Protein AF-A0A2Z2NJI2-F1 (afdb_monomer_lite)

Organism: NCBI:txid1192854

Sequence (295 aa):
MPPDYYQLLHVMPDAPAPVIKASYRAMMQKLRHHPDLGGDPAQAQLLNEAVDVLCNPAKRARYDSDLKAFSLRAEQSAKQAAARERDENAARQAQKAPPRTSDSSASAGGRPNTHKPHKAPPPEPDKQDPEPEQESAPDPVVAQTNLPTRPHCLFCKATFSTNPRALQRYSSDDQCAQCTAPTALIEQLGSSTTEELRRIYRHEHDAALRLWTQWPMESHSEARLQDLSLAGCAIECGNALSPNTMVLIDTDALKAICEVRYCKPATGSTTFSIGLAFKTLKIKARPGSMFSAVA

InterPro domains:
  IPR001623 DnaJ domain [PF00226] (4-64)
  IPR001623 DnaJ domain [PS50076] (4-67)
  IPR001623 DnaJ domain [SM00271] (3-59)
  IPR001623 DnaJ domain [cd06257] (4-56)
  IPR036869 Chaperone J-domain superfamily [G3DSA:1.10.287.110] (2-84)
  IPR036869 Chaperone J-domain superfamily [SSF46565] (4-67)

Foldseek 3Di:
DPDDLCVLLVHDLLDALVSLVFSLCCCVPVVVLPVVSVRDVVSNVSSVVSSVQSNDPVSSVVVVVVVVVVVVVVVVVVVVVVVVVVVVVVVVVVVPDDPDDDDDDDDDDDDDDDDDDDDDDDDDDDDDDDDDDDDDDDDDDDDPDPPPDADADPAQRHGDDCPVVPVPVDDPQQADPQARAGNDFCPVVDPDPVVVQVVPFWDQDWDWKWKDQHPPPPDTFIWTWGIDGSFWTKIKGLDWDDFQRWMWMDGQFKTFTWGWHDWADDVPDSIIITTTTGGGMDTNDDPCPPGPPDD

Structure (mmCIF, N/CA/C/O backbone):
data_AF-A0A2Z2NJI2-F1
#
_entry.id   AF-A0A2Z2NJI2-F1
#
loop_
_atom_site.group_PDB
_atom_site.id
_atom_site.type_symbol
_atom_site.label_atom_id
_atom_site.label_alt_id
_atom_site.label_comp_id
_atom_site.label_asym_id
_atom_site.label_entity_id
_atom_site.label_seq_id
_atom_site.pdbx_PDB_ins_code
_atom_site.Cartn_x
_atom_site.Cartn_y
_atom_site.Cartn_z
_atom_site.occupancy
_atom_site.B_iso_or_equiv
_atom_site.auth_seq_id
_atom_site.auth_comp_id
_atom_site.auth_asym_id
_atom_site.auth_atom_id
_atom_site.pdbx_PDB_model_num
ATOM 1 N N . MET A 1 1 ? 22.295 5.640 -23.046 1.00 60.28 1 MET A N 1
ATOM 2 C CA . MET A 1 1 ? 20.969 5.273 -22.505 1.00 60.28 1 MET A CA 1
ATOM 3 C C . MET A 1 1 ? 20.433 6.508 -21.796 1.00 60.28 1 MET A C 1
ATOM 5 O O . MET A 1 1 ? 21.255 7.163 -21.160 1.00 60.28 1 MET A O 1
ATOM 9 N N . PRO A 1 2 ? 19.156 6.896 -21.957 1.00 69.19 2 PRO A N 1
ATOM 10 C CA . PRO A 1 2 ? 18.576 7.967 -21.141 1.00 69.19 2 PRO A CA 1
ATOM 11 C C . PRO A 1 2 ? 18.628 7.585 -19.649 1.00 69.19 2 PRO A C 1
ATOM 13 O O . PRO A 1 2 ? 18.656 6.386 -19.354 1.00 69.19 2 PRO A O 1
ATOM 16 N N . PRO A 1 3 ? 18.644 8.549 -18.710 1.00 82.56 3 PRO A N 1
ATOM 17 C CA . PRO A 1 3 ? 18.524 8.236 -17.291 1.00 82.56 3 PRO A CA 1
ATOM 18 C C . PRO A 1 3 ? 17.200 7.516 -17.021 1.00 82.56 3 PRO A C 1
ATOM 20 O O . PRO A 1 3 ? 16.175 7.863 -17.611 1.00 82.56 3 PRO A O 1
ATOM 23 N N . ASP A 1 4 ? 17.212 6.525 -16.131 1.00 89.81 4 ASP A N 1
ATOM 24 C CA . ASP A 1 4 ? 15.987 5.879 -15.666 1.00 89.81 4 ASP A CA 1
ATOM 25 C C . ASP A 1 4 ? 15.361 6.732 -14.551 1.00 89.81 4 ASP A C 1
ATOM 27 O O . ASP A 1 4 ? 15.787 6.694 -13.397 1.00 89.81 4 ASP A O 1
ATOM 31 N N . TYR A 1 5 ? 14.367 7.542 -14.918 1.00 93.38 5 TYR A N 1
ATOM 32 C CA . TYR A 1 5 ? 13.652 8.442 -14.017 1.00 93.38 5 TYR A CA 1
ATOM 33 C C . TYR A 1 5 ? 12.739 7.693 -13.038 1.00 93.38 5 TYR A C 1
ATOM 35 O O . TYR A 1 5 ? 12.447 8.221 -11.966 1.00 93.38 5 TYR A O 1
ATOM 43 N N . TYR A 1 6 ? 12.322 6.464 -13.364 1.00 91.12 6 TYR A N 1
ATOM 44 C CA . TYR A 1 6 ? 11.545 5.613 -12.463 1.00 91.12 6 TYR A CA 1
ATOM 45 C C . TYR A 1 6 ? 12.449 5.053 -11.360 1.00 91.12 6 TYR A C 1
ATOM 47 O O . TYR A 1 6 ? 12.169 5.236 -10.172 1.00 91.12 6 TYR A O 1
ATOM 55 N N . GLN A 1 7 ? 13.597 4.487 -11.744 1.00 91.75 7 GLN A N 1
ATOM 56 C CA . GLN A 1 7 ? 14.614 3.999 -10.812 1.00 91.75 7 GLN A CA 1
ATOM 57 C C . GLN A 1 7 ? 15.217 5.132 -9.967 1.00 91.75 7 GLN A C 1
ATOM 59 O O . GLN A 1 7 ? 15.381 4.958 -8.760 1.00 91.75 7 GLN A O 1
ATOM 64 N N . LEU A 1 8 ? 15.507 6.295 -10.569 1.00 91.31 8 LEU A N 1
ATOM 65 C CA . LEU A 1 8 ? 16.029 7.475 -9.867 1.00 91.31 8 LEU A CA 1
ATOM 66 C C . LEU A 1 8 ? 15.048 8.011 -8.817 1.00 91.31 8 LEU A C 1
ATOM 68 O O . LEU A 1 8 ? 15.482 8.460 -7.761 1.00 91.31 8 LEU A O 1
ATOM 72 N N . LEU A 1 9 ? 13.739 7.961 -9.091 1.00 90.94 9 LEU A N 1
ATOM 73 C CA . LEU A 1 9 ? 12.716 8.366 -8.126 1.00 90.94 9 LEU A CA 1
ATOM 74 C C . LEU A 1 9 ? 12.235 7.225 -7.213 1.00 90.94 9 LEU A C 1
ATOM 76 O O . LEU A 1 9 ? 11.336 7.452 -6.402 1.00 90.94 9 LEU A O 1
ATOM 80 N N . HIS A 1 10 ? 12.810 6.023 -7.318 1.00 88.62 10 HIS A N 1
ATOM 81 C CA . HIS A 1 10 ? 12.393 4.820 -6.586 1.00 88.62 10 HIS A CA 1
ATOM 82 C C . HIS A 1 10 ? 10.883 4.517 -6.697 1.00 88.62 10 HIS A C 1
ATOM 84 O O . HIS A 1 10 ? 10.226 4.166 -5.716 1.00 88.62 10 HIS A O 1
ATOM 90 N N . VAL A 1 11 ? 10.321 4.666 -7.900 1.00 88.44 11 VAL A N 1
ATOM 91 C CA . VAL A 1 11 ? 8.902 4.414 -8.210 1.00 88.44 11 VAL A CA 1
ATOM 92 C C . VAL A 1 11 ? 8.762 3.479 -9.409 1.00 88.44 11 VAL A C 1
ATOM 94 O O . VAL A 1 11 ? 9.633 3.419 -10.269 1.00 88.44 11 VAL A O 1
ATOM 97 N N . MET A 1 12 ? 7.647 2.754 -9.483 1.00 87.56 12 MET A N 1
ATOM 98 C CA . MET A 1 12 ? 7.363 1.846 -10.598 1.00 87.56 12 MET A CA 1
ATOM 99 C C . MET A 1 12 ? 6.912 2.603 -11.870 1.00 87.56 12 MET A C 1
ATOM 101 O O . MET A 1 12 ? 6.368 3.706 -11.757 1.00 87.56 12 MET A O 1
ATOM 105 N N . PRO A 1 13 ? 7.071 2.025 -13.081 1.00 85.38 13 PRO A N 1
ATOM 106 C CA . PRO A 1 13 ? 6.654 2.654 -14.343 1.00 85.38 13 PRO A CA 1
ATOM 107 C C . PRO A 1 13 ? 5.154 2.960 -14.485 1.00 85.38 13 PRO A C 1
ATOM 109 O O . PRO A 1 13 ? 4.772 3.761 -15.335 1.00 85.38 13 PRO A O 1
ATOM 112 N N . ASP A 1 14 ? 4.299 2.371 -13.651 1.00 82.44 14 ASP A N 1
ATOM 113 C CA . ASP A 1 14 ? 2.856 2.629 -13.546 1.00 82.44 14 ASP A CA 1
ATOM 114 C C . ASP A 1 14 ? 2.497 3.692 -12.485 1.00 82.44 14 ASP A C 1
ATOM 116 O O . ASP A 1 14 ? 1.364 4.170 -12.443 1.00 82.44 14 ASP A O 1
ATOM 120 N N . ALA A 1 15 ? 3.454 4.123 -11.651 1.00 82.06 15 ALA A N 1
ATOM 121 C CA . ALA A 1 15 ? 3.179 4.953 -10.482 1.00 82.06 15 ALA A CA 1
ATOM 122 C C . ALA A 1 15 ? 2.484 6.283 -10.853 1.00 82.06 15 ALA A C 1
ATOM 124 O O . ALA A 1 15 ? 2.963 7.006 -11.739 1.00 82.06 15 ALA A O 1
ATOM 125 N N . PRO A 1 16 ? 1.382 6.663 -10.180 1.00 81.06 16 PRO A N 1
ATOM 126 C CA . PRO A 1 16 ? 0.644 7.876 -10.511 1.00 81.06 16 PRO A CA 1
ATOM 127 C C . PRO A 1 16 ? 1.372 9.135 -10.013 1.00 81.06 16 PRO A C 1
ATOM 129 O O . PRO A 1 16 ? 2.144 9.102 -9.051 1.00 81.06 16 PRO A O 1
ATOM 132 N N . ALA A 1 17 ? 1.094 10.285 -10.636 1.00 85.44 17 ALA A N 1
ATOM 133 C CA . ALA A 1 17 ? 1.776 11.554 -10.349 1.00 85.44 17 ALA A CA 1
ATOM 134 C C . ALA A 1 17 ? 1.829 11.975 -8.854 1.00 85.44 17 ALA A C 1
ATOM 136 O O . ALA A 1 17 ? 2.836 12.565 -8.456 1.00 85.44 17 ALA A O 1
ATOM 137 N N . PRO A 1 18 ? 0.832 11.681 -7.988 1.00 80.06 18 PRO A N 1
ATOM 138 C CA . PRO A 1 18 ? 0.944 11.936 -6.548 1.00 80.06 18 PRO A CA 1
ATOM 139 C C . PRO A 1 18 ? 2.055 11.127 -5.860 1.00 80.06 18 PRO A C 1
ATOM 141 O O . PRO A 1 18 ? 2.751 11.672 -5.006 1.00 80.06 18 PRO A O 1
ATOM 144 N N . VAL A 1 19 ? 2.275 9.867 -6.259 1.00 78.31 19 VAL A N 1
ATOM 145 C CA . VAL A 1 19 ? 3.336 8.999 -5.710 1.00 78.31 19 VAL A CA 1
ATOM 146 C C . VAL A 1 19 ? 4.714 9.492 -6.155 1.00 78.31 19 VAL A C 1
ATOM 148 O O . VAL A 1 19 ? 5.613 9.629 -5.329 1.00 78.31 19 VAL A O 1
ATOM 151 N N . ILE A 1 20 ? 4.849 9.872 -7.429 1.00 85.56 20 ILE A N 1
ATOM 152 C CA . ILE A 1 20 ? 6.063 10.491 -7.990 1.00 85.56 20 ILE A CA 1
ATOM 153 C C . ILE A 1 20 ? 6.439 11.760 -7.200 1.00 85.56 20 ILE A C 1
ATOM 155 O O . ILE A 1 20 ? 7.573 11.903 -6.739 1.00 85.56 20 ILE A O 1
ATOM 159 N N . LYS A 1 21 ? 5.467 12.650 -6.953 1.00 86.00 21 LYS A N 1
ATOM 160 C CA . LYS A 1 21 ? 5.658 13.874 -6.150 1.00 86.00 21 LYS A CA 1
ATOM 161 C C . LYS A 1 21 ? 5.969 13.586 -4.678 1.00 86.00 21 LYS A C 1
ATOM 163 O O . LYS A 1 21 ? 6.759 14.316 -4.079 1.00 86.00 21 LYS A O 1
ATOM 168 N N . ALA A 1 22 ? 5.365 12.555 -4.087 1.00 81.75 22 ALA A N 1
ATOM 169 C CA . ALA A 1 22 ? 5.636 12.152 -2.708 1.00 81.75 22 ALA A CA 1
ATOM 170 C C . ALA A 1 22 ? 7.066 11.610 -2.544 1.00 81.75 22 ALA A C 1
ATOM 172 O O . ALA A 1 22 ? 7.759 12.012 -1.606 1.00 81.75 22 ALA A O 1
ATOM 173 N N . SER A 1 23 ? 7.530 10.777 -3.483 1.00 87.31 23 SER A N 1
ATOM 174 C CA . SER A 1 23 ? 8.898 10.247 -3.480 1.00 87.31 23 SER A CA 1
ATOM 175 C C . SER A 1 23 ? 9.929 11.370 -3.634 1.00 87.31 23 SER A C 1
ATOM 177 O O . SER A 1 23 ? 10.816 11.518 -2.794 1.00 87.31 23 SER A O 1
ATOM 179 N N . TYR A 1 24 ? 9.750 12.257 -4.622 1.00 91.12 24 TYR A N 1
ATOM 180 C CA . TYR A 1 24 ? 10.594 13.445 -4.814 1.00 91.12 24 TYR A CA 1
ATOM 181 C C . TYR A 1 24 ? 10.735 14.301 -3.545 1.00 91.12 24 TYR A C 1
ATOM 183 O O . TYR A 1 24 ? 11.850 14.626 -3.131 1.00 91.12 24 TYR A O 1
ATOM 191 N N . ARG A 1 25 ? 9.616 14.612 -2.871 1.00 87.88 25 ARG A N 1
ATOM 192 C CA . ARG A 1 25 ? 9.631 15.343 -1.591 1.00 87.88 25 ARG A CA 1
ATOM 193 C C . ARG A 1 25 ? 10.442 14.598 -0.528 1.00 87.88 25 ARG A C 1
ATOM 195 O O . ARG A 1 25 ? 11.215 15.226 0.192 1.00 87.88 25 ARG A O 1
ATOM 202 N N . ALA A 1 26 ? 10.310 13.273 -0.442 1.00 81.69 26 ALA A N 1
ATOM 203 C CA . ALA A 1 26 ? 11.077 12.459 0.496 1.00 81.69 26 ALA A CA 1
ATOM 204 C C . ALA A 1 26 ? 12.591 12.487 0.203 1.00 81.69 26 ALA A C 1
ATOM 206 O O . ALA A 1 26 ? 13.368 12.690 1.135 1.00 81.69 26 ALA A O 1
ATOM 207 N N . MET A 1 27 ? 13.019 12.364 -1.057 1.00 82.12 27 MET A N 1
ATOM 208 C CA . MET A 1 27 ? 14.441 12.461 -1.424 1.00 82.12 27 MET A CA 1
ATOM 209 C C . MET A 1 27 ? 15.025 13.845 -1.120 1.00 82.12 27 MET A C 1
ATOM 211 O O . MET A 1 27 ? 16.027 13.947 -0.412 1.00 82.12 27 MET A O 1
ATOM 215 N N . MET A 1 28 ? 14.378 14.916 -1.583 1.00 83.19 28 MET A N 1
ATOM 216 C CA . MET A 1 28 ? 14.891 16.276 -1.393 1.00 83.19 28 MET A CA 1
ATOM 217 C C . MET A 1 28 ? 14.946 16.673 0.089 1.00 83.19 28 MET A C 1
ATOM 219 O O . MET A 1 28 ? 15.961 17.194 0.545 1.00 83.19 28 MET A O 1
ATOM 223 N N . GLN A 1 29 ? 13.881 16.400 0.854 1.00 78.62 29 GLN A N 1
ATOM 224 C CA . GLN A 1 29 ? 13.729 16.908 2.225 1.00 78.62 29 GLN A CA 1
ATOM 225 C C . GLN A 1 29 ? 14.213 15.929 3.305 1.00 78.62 29 GLN A C 1
ATOM 227 O O . GLN A 1 29 ? 14.889 16.343 4.244 1.00 78.62 29 GLN A O 1
ATOM 232 N N . LYS A 1 30 ? 13.870 14.634 3.208 1.00 70.69 30 LYS A N 1
ATOM 233 C CA . LYS A 1 30 ? 14.179 13.642 4.259 1.00 70.69 30 LYS A CA 1
ATOM 234 C C . LYS A 1 30 ? 15.546 12.993 4.067 1.00 70.69 30 LYS A C 1
ATOM 236 O O . LYS A 1 30 ? 16.254 12.789 5.047 1.00 70.69 30 LYS A O 1
ATOM 241 N N . LEU A 1 31 ? 15.910 12.680 2.821 1.00 74.12 31 LEU A N 1
ATOM 242 C CA . LEU A 1 31 ? 17.224 12.123 2.469 1.00 74.12 31 LEU A CA 1
ATOM 243 C C . LEU A 1 31 ? 18.273 13.211 2.169 1.00 74.12 31 LEU A C 1
ATOM 245 O O . LEU A 1 31 ? 19.424 12.889 1.906 1.00 74.12 31 LEU A O 1
ATOM 249 N N . ARG A 1 32 ? 17.888 14.493 2.282 1.00 81.56 32 ARG A N 1
ATOM 250 C CA . ARG A 1 32 ? 18.754 15.678 2.142 1.00 81.56 32 ARG A CA 1
ATOM 251 C C . ARG A 1 32 ? 19.445 15.814 0.780 1.00 81.56 32 ARG A C 1
ATOM 253 O O . ARG A 1 32 ? 20.505 16.420 0.699 1.00 81.56 32 ARG A O 1
ATOM 260 N N . HIS A 1 33 ? 18.826 15.338 -0.303 1.00 77.94 33 HIS A N 1
ATOM 261 C CA . HIS A 1 33 ? 19.344 15.585 -1.658 1.00 77.94 33 HIS A CA 1
ATOM 262 C C . HIS A 1 33 ? 19.192 17.049 -2.122 1.00 77.94 33 HIS A C 1
ATOM 264 O O . HIS A 1 33 ? 19.721 17.407 -3.167 1.00 77.94 33 HIS A O 1
ATOM 270 N N . HIS A 1 34 ? 18.517 17.918 -1.358 1.00 78.62 34 HIS A N 1
ATOM 271 C CA . HIS A 1 34 ? 18.513 19.361 -1.615 1.00 78.62 34 HIS A CA 1
ATOM 272 C C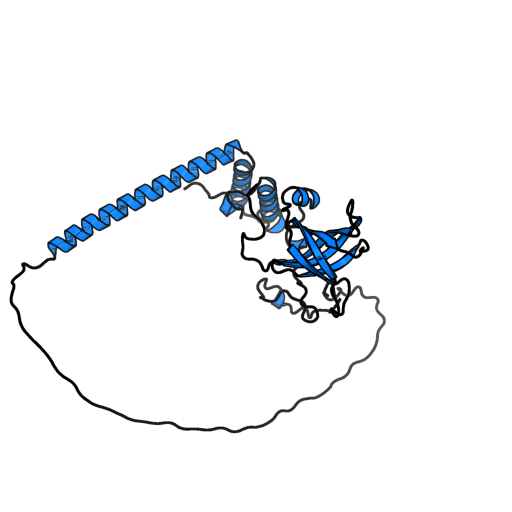 . HIS A 1 34 ? 19.903 19.982 -1.343 1.00 78.62 34 HIS A C 1
ATOM 274 O O . HIS A 1 34 ? 20.466 19.708 -0.278 1.00 78.62 34 HIS A O 1
ATOM 280 N N . PRO A 1 35 ? 20.443 20.860 -2.215 1.00 79.81 35 PRO A N 1
ATOM 281 C CA . PRO A 1 35 ? 21.774 21.454 -2.029 1.00 79.81 35 PRO A CA 1
ATOM 282 C C . PRO A 1 35 ? 21.923 22.190 -0.688 1.00 79.81 35 PRO A C 1
ATOM 284 O O . PRO A 1 35 ? 22.865 21.930 0.055 1.00 79.81 35 PRO A O 1
ATOM 287 N N . ASP A 1 36 ? 20.935 23.002 -0.304 1.00 79.88 36 ASP A N 1
ATOM 288 C CA . ASP A 1 36 ? 20.878 23.728 0.980 1.00 79.88 36 ASP A CA 1
ATOM 289 C C . ASP A 1 36 ? 20.919 22.815 2.228 1.00 79.88 36 ASP A C 1
ATOM 291 O O . ASP A 1 36 ? 21.142 23.292 3.339 1.00 79.88 36 ASP A O 1
ATOM 295 N N . LEU A 1 37 ? 20.688 21.504 2.068 1.00 75.62 37 LEU A N 1
ATOM 296 C CA . LEU A 1 37 ? 20.742 20.495 3.136 1.00 75.62 37 LEU A CA 1
ATOM 297 C C . LEU A 1 37 ? 22.009 19.617 3.076 1.00 75.62 37 LEU A C 1
ATOM 299 O O . LEU A 1 37 ? 22.123 18.664 3.852 1.00 75.62 37 LEU A O 1
ATOM 303 N N . GLY A 1 38 ? 22.953 19.943 2.185 1.00 75.88 38 GLY A N 1
ATOM 304 C CA . GLY A 1 38 ? 24.194 19.199 1.946 1.00 75.88 38 GLY A CA 1
ATOM 305 C C . GLY A 1 38 ? 24.121 18.165 0.815 1.00 75.88 38 GLY A C 1
ATOM 306 O O . GLY A 1 38 ? 25.006 17.316 0.728 1.00 75.88 38 GLY A O 1
ATOM 307 N N . GLY A 1 39 ? 23.079 18.202 -0.021 1.00 81.62 39 GLY A N 1
ATOM 308 C CA . GLY A 1 39 ? 22.924 17.319 -1.179 1.00 81.62 39 GLY A CA 1
ATOM 309 C C . GLY A 1 39 ? 23.739 17.746 -2.405 1.00 81.62 39 GLY A C 1
ATOM 310 O O . GLY A 1 39 ? 24.133 18.903 -2.540 1.00 81.62 39 GLY A O 1
ATOM 311 N N . ASP A 1 40 ? 23.961 16.812 -3.331 1.00 85.19 40 ASP A N 1
ATOM 312 C CA . ASP A 1 40 ? 24.583 17.109 -4.626 1.00 85.19 40 ASP A CA 1
ATOM 313 C C . ASP A 1 40 ? 23.612 17.893 -5.540 1.00 85.19 40 ASP A C 1
ATOM 315 O O . ASP A 1 40 ? 22.527 17.384 -5.850 1.00 85.19 40 ASP A O 1
ATOM 319 N N . PRO A 1 41 ? 23.975 19.100 -6.023 1.00 86.56 41 PRO A N 1
ATOM 320 C CA . PRO A 1 41 ? 23.136 19.862 -6.945 1.00 86.56 41 PRO A CA 1
ATOM 321 C C . PRO A 1 41 ? 22.897 19.154 -8.289 1.00 86.56 41 PRO A C 1
ATOM 323 O O . PRO A 1 41 ? 21.842 19.368 -8.886 1.00 86.56 41 PRO A O 1
ATOM 326 N N . ALA A 1 42 ? 23.809 18.296 -8.767 1.00 86.50 42 ALA A N 1
ATOM 327 C CA . ALA A 1 42 ? 23.599 17.553 -10.012 1.00 86.50 42 ALA A CA 1
ATOM 328 C C . ALA A 1 42 ? 22.528 16.460 -9.836 1.00 86.50 42 ALA A C 1
ATOM 330 O O . ALA A 1 42 ? 21.589 16.376 -10.632 1.00 86.50 42 ALA A O 1
ATOM 331 N N . GLN A 1 43 ? 22.591 15.686 -8.747 1.00 86.44 43 GLN A N 1
ATOM 332 C CA . GLN A 1 43 ? 21.525 14.762 -8.360 1.00 86.44 43 GLN A CA 1
ATOM 333 C C . GLN A 1 43 ? 20.189 15.491 -8.136 1.00 86.44 43 GLN A C 1
ATOM 335 O O . GLN A 1 43 ? 19.156 15.024 -8.618 1.00 86.44 43 GLN A O 1
ATOM 340 N N . ALA A 1 44 ? 20.190 16.652 -7.472 1.00 87.75 44 ALA A N 1
ATOM 341 C CA . ALA A 1 44 ? 18.990 17.472 -7.290 1.00 87.75 44 ALA A CA 1
ATOM 342 C C . ALA A 1 44 ? 18.368 17.912 -8.630 1.00 87.75 44 ALA A C 1
ATOM 344 O O . ALA A 1 44 ? 17.149 17.855 -8.801 1.00 87.75 44 ALA A O 1
ATOM 345 N N . GLN A 1 45 ? 19.191 18.304 -9.608 1.00 90.75 45 GLN A N 1
ATOM 346 C CA . GLN A 1 45 ? 18.730 18.672 -10.947 1.00 90.75 45 GLN A CA 1
ATOM 347 C C . GLN A 1 45 ? 18.106 17.482 -11.694 1.00 90.75 45 GLN A C 1
ATOM 349 O O . GLN A 1 45 ? 17.035 17.636 -12.282 1.00 90.75 45 GLN A O 1
ATOM 354 N N . LEU A 1 46 ? 18.711 16.292 -11.616 1.00 91.50 46 LEU A N 1
ATOM 355 C CA . LEU A 1 46 ? 18.151 15.069 -12.206 1.00 91.50 46 LEU A CA 1
ATOM 356 C C . LEU A 1 46 ? 16.821 14.659 -11.544 1.00 91.50 46 LEU A C 1
ATOM 358 O O . LEU A 1 46 ? 15.898 14.226 -12.233 1.00 91.50 46 LEU A O 1
ATOM 362 N N . LEU A 1 47 ? 16.686 14.839 -10.224 1.00 90.88 47 LEU A N 1
ATOM 363 C CA . LEU A 1 47 ? 15.427 14.618 -9.500 1.00 90.88 47 LEU A CA 1
ATOM 364 C C . LEU A 1 47 ? 14.323 15.592 -9.953 1.00 90.88 47 LEU A C 1
ATOM 366 O O . LEU A 1 47 ? 13.168 15.185 -10.090 1.00 90.88 47 LEU A O 1
ATOM 370 N N . ASN A 1 48 ? 14.667 16.855 -10.229 1.00 93.62 48 ASN A N 1
ATOM 371 C CA . ASN A 1 48 ? 13.732 17.846 -10.774 1.00 93.62 48 ASN A CA 1
ATOM 372 C C . ASN A 1 48 ? 13.263 17.472 -12.191 1.00 93.62 48 ASN A C 1
ATOM 374 O O . ASN A 1 48 ? 12.062 17.506 -12.472 1.00 93.62 48 ASN A O 1
ATOM 378 N N . GLU A 1 49 ? 14.193 17.087 -13.071 1.00 95.25 49 GLU A N 1
ATOM 379 C CA . GLU A 1 49 ? 13.896 16.673 -14.448 1.00 95.25 49 GLU A CA 1
ATOM 380 C C . GLU A 1 49 ? 13.001 15.424 -14.483 1.00 95.25 49 GLU A C 1
ATOM 382 O O . GLU A 1 49 ? 11.978 15.407 -15.171 1.00 95.25 49 GLU A O 1
ATOM 387 N N . ALA A 1 50 ? 13.320 14.415 -13.666 1.00 94.62 50 ALA A N 1
ATOM 388 C CA . ALA A 1 50 ? 12.522 13.200 -13.530 1.00 94.62 50 ALA A CA 1
ATOM 389 C C . ALA A 1 50 ? 11.062 13.496 -13.141 1.00 94.62 50 ALA A C 1
ATOM 391 O O . ALA A 1 50 ? 10.134 12.893 -13.683 1.00 94.62 50 ALA A O 1
ATOM 392 N N . VAL A 1 51 ? 10.830 14.451 -12.234 1.00 95.25 51 VAL A N 1
ATOM 393 C CA . VAL A 1 51 ? 9.476 14.850 -11.819 1.00 95.25 51 VAL A CA 1
ATOM 394 C C . VAL A 1 51 ? 8.739 15.610 -12.915 1.00 95.25 51 VAL A C 1
ATOM 396 O O . VAL A 1 51 ? 7.563 15.326 -13.142 1.00 95.25 51 VAL A O 1
ATOM 399 N N . ASP A 1 52 ? 9.394 16.550 -13.597 1.00 96.06 52 ASP A N 1
ATOM 400 C CA . ASP A 1 52 ? 8.794 17.303 -14.705 1.00 96.06 52 ASP A CA 1
ATOM 401 C C . ASP A 1 52 ? 8.381 16.380 -15.867 1.00 96.06 52 ASP A C 1
ATOM 403 O O . ASP A 1 52 ? 7.271 16.499 -16.395 1.00 96.06 52 ASP A O 1
ATOM 407 N N . VAL A 1 53 ? 9.222 15.399 -16.211 1.00 96.06 53 VAL A N 1
ATOM 408 C CA . VAL A 1 53 ? 8.908 14.394 -17.234 1.00 96.06 53 VAL A CA 1
ATOM 409 C C . VAL A 1 53 ? 7.791 13.455 -16.769 1.00 96.06 53 VAL A C 1
ATOM 411 O O . VAL A 1 53 ? 6.789 13.317 -17.469 1.00 96.06 53 VAL A O 1
ATOM 414 N N . LEU A 1 54 ? 7.909 12.830 -15.591 1.00 94.12 54 LEU A N 1
ATOM 415 C CA . LEU A 1 54 ? 6.990 11.761 -15.170 1.00 94.12 54 LEU A CA 1
ATOM 416 C C . LEU A 1 54 ? 5.652 12.249 -14.583 1.00 94.12 54 LEU A C 1
ATOM 418 O O . LEU A 1 54 ? 4.687 11.479 -14.537 1.00 94.12 54 LEU A O 1
ATOM 422 N N . CYS A 1 55 ? 5.542 13.515 -14.162 1.00 92.12 55 CYS A N 1
ATOM 423 C CA . CYS A 1 55 ? 4.261 14.106 -13.746 1.00 92.12 55 CYS A CA 1
ATOM 424 C C . CYS A 1 55 ? 3.441 14.695 -14.900 1.00 92.12 55 CYS A C 1
ATOM 426 O O . CYS A 1 55 ? 2.260 14.983 -14.700 1.00 92.12 55 CYS A O 1
ATOM 428 N N . ASN A 1 56 ? 4.035 14.902 -16.078 1.00 94.81 56 ASN A N 1
ATOM 429 C CA . ASN A 1 56 ? 3.345 15.417 -17.257 1.00 94.81 56 ASN A CA 1
ATOM 430 C C . ASN A 1 56 ? 2.998 14.247 -18.201 1.00 94.81 56 ASN A C 1
ATOM 432 O O . ASN A 1 56 ? 3.916 13.652 -18.767 1.00 94.81 56 ASN A O 1
ATOM 436 N N . PRO A 1 57 ? 1.709 13.917 -18.426 1.00 91.06 57 PRO A N 1
ATOM 437 C CA . PRO A 1 57 ? 1.327 12.744 -19.219 1.00 91.06 57 PRO A CA 1
ATOM 438 C C . PRO A 1 57 ? 1.915 12.711 -20.636 1.00 91.06 57 PRO A C 1
ATOM 440 O O . PRO A 1 57 ? 2.284 11.643 -21.114 1.00 91.06 57 PRO A O 1
ATOM 443 N N . ALA A 1 58 ? 2.059 13.866 -21.295 1.00 93.94 58 ALA A N 1
ATOM 444 C CA . ALA A 1 58 ? 2.612 13.943 -22.646 1.00 93.94 58 ALA A CA 1
ATOM 445 C C . ALA A 1 58 ? 4.141 13.760 -22.668 1.00 93.94 58 ALA A C 1
ATOM 447 O O . ALA A 1 58 ? 4.664 13.075 -23.549 1.00 93.94 58 ALA A O 1
ATOM 448 N N . LYS A 1 59 ? 4.864 14.322 -21.684 1.00 95.06 59 LYS A N 1
ATOM 449 C CA . LYS A 1 59 ? 6.315 14.094 -21.536 1.00 95.06 59 LYS A CA 1
ATOM 450 C C . LYS A 1 59 ? 6.601 12.635 -21.175 1.00 95.06 59 LYS A C 1
ATOM 452 O O . LYS A 1 59 ? 7.452 12.018 -21.811 1.00 95.06 59 LYS A O 1
ATOM 457 N N . ARG A 1 60 ? 5.842 12.067 -20.232 1.00 95.12 60 ARG A N 1
ATOM 458 C CA . ARG A 1 60 ? 5.934 10.661 -19.817 1.00 95.12 60 ARG A CA 1
ATOM 459 C C . ARG A 1 60 ? 5.662 9.694 -20.966 1.00 95.12 60 ARG A C 1
ATOM 461 O O . ARG A 1 60 ? 6.504 8.854 -21.240 1.00 95.12 60 ARG A O 1
ATOM 468 N N . ALA A 1 61 ? 4.560 9.860 -21.701 1.00 92.75 61 ALA A N 1
ATOM 469 C CA . ALA A 1 61 ? 4.234 8.982 -22.829 1.00 92.75 61 ALA A CA 1
ATOM 470 C C . ALA A 1 61 ? 5.322 8.989 -23.922 1.00 92.75 61 ALA A C 1
ATOM 472 O O . ALA A 1 61 ? 5.622 7.946 -24.506 1.00 92.75 61 ALA A O 1
ATOM 473 N N . ARG A 1 62 ? 5.956 10.146 -24.170 1.00 93.94 62 ARG A N 1
ATOM 474 C CA . ARG A 1 62 ? 7.123 10.243 -25.056 1.00 93.94 62 ARG A CA 1
ATOM 475 C C . ARG A 1 62 ? 8.335 9.506 -24.480 1.00 93.94 62 ARG A C 1
ATOM 477 O O . ARG A 1 62 ? 8.920 8.687 -25.179 1.00 93.94 62 ARG A O 1
ATOM 484 N N . TYR A 1 63 ? 8.676 9.758 -23.220 1.00 94.12 63 TYR A N 1
ATOM 485 C CA . TYR A 1 63 ? 9.785 9.108 -22.519 1.00 94.12 63 TYR A CA 1
ATOM 486 C C . TYR A 1 63 ? 9.643 7.573 -22.487 1.00 94.12 63 TYR A C 1
ATOM 488 O O . TYR A 1 63 ? 10.587 6.859 -22.819 1.00 94.12 63 TYR A O 1
ATOM 496 N N . ASP A 1 64 ? 8.444 7.058 -22.206 1.00 92.69 64 ASP A N 1
ATOM 497 C CA . ASP A 1 64 ? 8.134 5.623 -22.223 1.00 92.69 64 ASP A CA 1
ATOM 498 C C . ASP A 1 64 ? 8.245 5.018 -23.634 1.00 92.69 64 ASP A C 1
ATOM 500 O O . ASP A 1 64 ? 8.642 3.861 -23.792 1.00 92.69 64 ASP A O 1
ATOM 504 N N . SER A 1 65 ? 7.900 5.788 -24.673 1.00 91.44 65 SER A N 1
ATOM 505 C CA . SER A 1 65 ? 8.085 5.401 -26.078 1.00 91.44 65 SER A CA 1
ATOM 506 C C . SER A 1 65 ? 9.570 5.346 -26.451 1.00 91.44 65 SER A C 1
ATOM 508 O O . SER A 1 65 ? 10.020 4.365 -27.045 1.00 91.44 65 SER A O 1
ATOM 510 N N . ASP A 1 66 ? 10.351 6.350 -26.047 1.00 90.81 66 ASP A N 1
ATOM 511 C CA . ASP A 1 66 ? 11.794 6.422 -26.296 1.00 90.81 66 ASP A CA 1
ATOM 512 C C . ASP A 1 66 ? 12.553 5.303 -25.544 1.00 90.81 66 ASP A C 1
ATOM 514 O O . ASP A 1 66 ? 13.445 4.670 -26.118 1.00 90.81 66 ASP A O 1
ATOM 518 N N . LEU A 1 67 ? 12.141 4.960 -24.312 1.00 89.44 67 LEU A N 1
ATOM 519 C CA . LEU A 1 67 ? 12.631 3.787 -23.570 1.00 89.44 67 LEU A CA 1
ATOM 520 C C . LEU A 1 67 ? 12.333 2.468 -24.300 1.00 89.44 67 LEU A C 1
ATOM 522 O O . LEU A 1 67 ? 13.244 1.659 -24.490 1.00 89.44 67 LEU A O 1
ATOM 526 N N . LYS A 1 68 ? 11.089 2.251 -24.750 1.00 88.69 68 LYS A N 1
ATOM 527 C CA . LYS A 1 68 ? 10.695 1.042 -25.503 1.00 88.69 68 LYS A CA 1
ATOM 528 C C . LYS A 1 68 ? 11.432 0.934 -26.840 1.00 88.69 68 LYS A C 1
ATOM 530 O O . LYS A 1 68 ? 11.868 -0.148 -27.225 1.00 88.69 68 LYS A O 1
ATOM 535 N N . ALA A 1 69 ? 11.628 2.050 -27.541 1.00 88.81 69 ALA A N 1
ATOM 536 C CA . ALA A 1 69 ? 12.414 2.085 -28.770 1.00 88.81 69 ALA A CA 1
ATOM 537 C C . ALA A 1 69 ? 13.898 1.754 -28.516 1.00 88.81 69 ALA A C 1
ATOM 539 O O . ALA A 1 69 ? 14.540 1.117 -29.355 1.00 88.81 69 ALA A O 1
ATOM 540 N N . PHE A 1 70 ? 14.447 2.151 -27.363 1.00 88.38 70 PHE A N 1
ATOM 541 C CA . PHE A 1 70 ? 15.810 1.808 -26.958 1.00 88.38 70 PHE A CA 1
ATOM 542 C C . PHE A 1 70 ? 15.951 0.324 -26.581 1.00 88.38 70 PHE A C 1
ATOM 544 O O . PHE A 1 70 ? 16.867 -0.332 -27.081 1.00 88.38 70 PHE A O 1
ATOM 551 N N . SER A 1 71 ? 15.039 -0.236 -25.774 1.00 86.88 71 SER A N 1
ATOM 552 C CA . SER A 1 71 ? 15.100 -1.650 -25.370 1.00 86.88 71 SER A CA 1
ATOM 553 C C . SER A 1 71 ? 14.943 -2.601 -26.560 1.00 86.88 71 SER A C 1
ATOM 555 O O . SER A 1 71 ? 15.759 -3.507 -26.720 1.00 86.88 71 SER A O 1
ATOM 557 N N . LEU A 1 72 ? 13.994 -2.341 -27.467 1.00 88.69 72 LEU A N 1
ATOM 558 C CA . LEU A 1 72 ? 13.806 -3.141 -28.684 1.00 88.69 72 LEU A CA 1
ATOM 559 C C . LEU A 1 72 ? 15.056 -3.141 -29.584 1.00 88.69 72 LEU A C 1
ATOM 561 O O . LEU A 1 72 ? 15.431 -4.186 -30.117 1.00 88.69 72 LEU A O 1
ATOM 565 N N . ARG A 1 73 ? 15.746 -1.999 -29.721 1.00 89.56 73 ARG A N 1
ATOM 566 C CA . ARG A 1 73 ? 17.016 -1.900 -30.471 1.00 89.56 73 ARG A CA 1
ATOM 567 C C . ARG A 1 73 ? 18.169 -2.629 -29.776 1.00 89.56 73 ARG A C 1
ATOM 569 O O . ARG A 1 73 ? 18.991 -3.246 -30.459 1.00 89.56 73 ARG A O 1
ATOM 576 N N . ALA A 1 74 ? 18.228 -2.590 -28.445 1.00 87.06 74 ALA A N 1
ATOM 577 C CA . ALA A 1 74 ? 19.213 -3.336 -27.663 1.00 87.06 74 ALA A CA 1
ATOM 578 C C . ALA A 1 74 ? 18.992 -4.854 -27.794 1.00 87.06 74 ALA A C 1
ATOM 580 O O . ALA A 1 74 ? 19.931 -5.587 -28.101 1.00 87.06 74 ALA A O 1
ATOM 581 N N . GLU A 1 75 ? 17.745 -5.321 -27.676 1.00 88.31 75 GLU A N 1
ATOM 582 C CA . GLU A 1 75 ? 17.370 -6.719 -27.909 1.00 88.31 75 GLU A CA 1
ATOM 583 C C . GLU A 1 75 ? 17.706 -7.193 -29.326 1.00 88.31 75 GLU A C 1
ATOM 585 O O . GLU A 1 75 ? 18.243 -8.286 -29.493 1.00 88.31 75 GLU A O 1
ATOM 590 N N . GLN A 1 76 ? 17.387 -6.400 -30.354 1.00 91.44 76 GLN A N 1
ATOM 591 C CA . GLN A 1 76 ? 17.707 -6.736 -31.745 1.00 91.44 76 GLN A CA 1
ATOM 592 C C . GLN A 1 76 ? 19.220 -6.856 -31.954 1.00 91.44 76 GLN A C 1
ATOM 594 O O . GLN A 1 76 ? 19.675 -7.835 -32.545 1.00 91.44 76 GLN A O 1
ATOM 599 N N . SER A 1 77 ? 20.000 -5.918 -31.409 1.00 90.94 77 SER A N 1
ATOM 600 C CA . SER A 1 77 ? 21.468 -5.958 -31.442 1.00 90.94 77 SER A CA 1
ATOM 601 C C . SER A 1 77 ? 22.023 -7.209 -30.748 1.00 90.94 77 SER A C 1
ATOM 603 O O . SER A 1 77 ? 22.857 -7.909 -31.319 1.00 90.94 77 SER A O 1
ATOM 605 N N . ALA A 1 78 ? 21.515 -7.547 -29.558 1.00 89.31 78 ALA A N 1
ATOM 606 C CA . ALA A 1 78 ? 21.928 -8.736 -28.812 1.00 89.31 78 ALA A CA 1
ATOM 607 C C . ALA A 1 78 ? 21.562 -10.045 -29.538 1.00 89.31 78 ALA A C 1
ATOM 609 O O . ALA A 1 78 ? 22.382 -10.959 -29.623 1.00 89.31 78 ALA A O 1
ATOM 610 N N . LYS A 1 79 ? 20.361 -10.125 -30.128 1.00 89.31 79 LYS A N 1
ATOM 611 C CA . LYS A 1 79 ? 19.914 -11.274 -30.936 1.00 89.31 79 LYS A CA 1
ATOM 612 C C . LYS A 1 79 ? 20.775 -11.449 -32.195 1.00 89.31 79 LYS A C 1
ATOM 614 O O . LYS A 1 79 ? 21.098 -12.580 -32.546 1.00 89.31 79 LYS A O 1
ATOM 619 N N . GLN A 1 80 ? 21.197 -10.357 -32.840 1.00 90.31 80 GLN A N 1
ATOM 620 C CA . GLN A 1 80 ? 22.119 -10.401 -33.983 1.00 90.31 80 GLN A CA 1
ATOM 621 C C . GLN A 1 80 ? 23.546 -10.804 -33.584 1.00 90.31 80 GLN A C 1
ATOM 623 O O . GLN A 1 80 ? 24.174 -11.571 -34.311 1.00 90.31 80 GLN A O 1
ATOM 628 N N . ALA A 1 81 ? 24.055 -10.336 -32.439 1.00 88.50 81 ALA A N 1
ATOM 629 C CA . ALA A 1 81 ? 25.359 -10.753 -31.920 1.00 88.50 81 ALA A CA 1
ATOM 630 C C . ALA A 1 81 ? 25.375 -12.260 -31.608 1.00 88.50 81 ALA A C 1
ATOM 632 O O . ALA A 1 81 ? 26.189 -12.993 -32.165 1.00 88.50 81 ALA A O 1
ATOM 633 N N . ALA A 1 82 ? 24.395 -12.742 -30.838 1.00 87.44 82 ALA A N 1
ATOM 634 C CA . ALA A 1 82 ? 24.270 -14.155 -30.480 1.00 87.44 82 ALA A CA 1
ATOM 635 C C . ALA A 1 82 ? 24.021 -15.084 -31.689 1.00 87.44 82 ALA A C 1
ATOM 637 O O . ALA A 1 82 ? 24.337 -16.270 -31.623 1.00 87.44 82 ALA A O 1
ATOM 638 N N . ALA A 1 83 ? 23.457 -14.576 -32.792 1.00 87.75 83 ALA A N 1
ATOM 639 C CA . ALA A 1 83 ? 23.384 -15.314 -34.055 1.00 87.75 83 ALA A CA 1
ATOM 640 C C . ALA A 1 83 ? 24.777 -15.460 -34.693 1.00 87.75 83 ALA A C 1
ATOM 642 O O . ALA A 1 83 ? 25.221 -16.581 -34.927 1.00 87.75 83 ALA A O 1
ATOM 643 N N . ARG A 1 84 ? 25.511 -14.350 -34.863 1.00 89.69 84 ARG A N 1
ATOM 644 C CA . ARG A 1 84 ? 26.876 -14.354 -35.425 1.00 89.69 84 ARG A CA 1
ATOM 645 C C . ARG A 1 84 ? 27.835 -15.240 -34.628 1.00 89.69 84 ARG A C 1
ATOM 647 O O . ARG A 1 84 ? 28.596 -15.992 -35.223 1.00 89.69 84 ARG A O 1
ATOM 654 N N . GLU A 1 85 ? 27.764 -15.200 -33.298 1.00 88.75 85 GLU A N 1
ATOM 655 C CA . GLU A 1 85 ? 28.568 -16.058 -32.415 1.00 88.75 85 GLU A CA 1
ATOM 656 C C . GLU A 1 85 ? 28.268 -17.554 -32.612 1.00 88.75 85 GLU A C 1
ATOM 658 O O . GLU A 1 85 ? 29.184 -18.377 -32.568 1.00 88.75 85 GLU A O 1
ATOM 663 N N . ARG A 1 86 ? 27.004 -17.927 -32.865 1.00 88.31 86 ARG A N 1
ATOM 664 C CA . ARG A 1 86 ? 26.627 -19.316 -33.181 1.00 88.31 86 ARG A CA 1
ATOM 665 C C . ARG A 1 86 ? 27.157 -19.743 -34.542 1.00 88.31 86 ARG A C 1
ATOM 667 O O . ARG A 1 86 ? 27.734 -20.823 -34.630 1.00 88.31 86 ARG A O 1
ATOM 674 N N . ASP A 1 87 ? 26.992 -18.905 -35.561 1.00 88.81 87 ASP A N 1
ATOM 675 C CA . ASP A 1 87 ? 27.452 -19.187 -36.924 1.00 88.81 87 ASP A CA 1
ATOM 676 C C . ASP A 1 87 ? 28.985 -19.334 -36.964 1.00 88.81 87 ASP A C 1
ATOM 678 O O . ASP A 1 87 ? 29.518 -20.289 -37.535 1.00 88.81 87 ASP A O 1
ATOM 682 N N . GLU A 1 88 ? 29.707 -18.445 -36.274 1.00 86.00 88 GLU A N 1
ATOM 683 C CA . GLU A 1 88 ? 31.166 -18.496 -36.168 1.00 86.00 88 GLU A CA 1
ATOM 684 C C . GLU A 1 88 ? 31.645 -19.717 -35.363 1.00 86.00 88 GLU A C 1
ATOM 686 O O . GLU A 1 88 ? 32.587 -20.400 -35.771 1.00 86.00 88 GLU A O 1
ATOM 691 N N . ASN A 1 89 ? 30.989 -20.047 -34.245 1.00 85.88 89 ASN A N 1
ATOM 692 C CA . ASN A 1 89 ? 31.341 -21.228 -33.456 1.00 85.88 89 ASN A CA 1
ATOM 693 C C . ASN A 1 89 ? 31.045 -22.533 -34.218 1.00 85.88 89 ASN A C 1
ATOM 695 O O . ASN A 1 89 ? 31.863 -23.451 -34.197 1.00 85.88 89 ASN A O 1
ATOM 699 N N . ALA A 1 90 ? 29.937 -22.604 -34.963 1.00 84.69 90 ALA A N 1
ATOM 700 C CA . ALA A 1 90 ? 29.623 -23.736 -35.835 1.00 84.69 90 ALA A CA 1
ATOM 701 C C . ALA A 1 90 ? 30.678 -23.911 -36.942 1.00 84.69 90 ALA A C 1
ATOM 703 O O . ALA A 1 90 ? 31.156 -25.026 -37.162 1.00 84.69 90 ALA A O 1
ATOM 704 N N . ALA A 1 91 ? 31.120 -22.820 -37.578 1.00 80.81 91 ALA A N 1
ATOM 705 C CA . ALA A 1 91 ? 32.209 -22.851 -38.556 1.00 80.81 91 ALA A CA 1
ATOM 706 C C . ALA A 1 91 ? 33.538 -23.329 -37.933 1.00 80.81 91 ALA A C 1
ATOM 708 O O . ALA A 1 91 ? 34.199 -24.215 -38.481 1.00 80.81 91 ALA A O 1
ATOM 709 N N . ARG A 1 92 ? 33.903 -22.813 -36.750 1.00 84.50 92 ARG A N 1
ATOM 710 C CA . ARG A 1 92 ? 35.091 -23.247 -35.984 1.00 84.50 92 ARG A CA 1
ATOM 711 C C . ARG A 1 92 ? 35.015 -24.719 -35.561 1.00 84.50 92 ARG A C 1
ATOM 713 O O . ARG A 1 92 ? 36.045 -25.392 -35.511 1.00 84.50 92 ARG A O 1
ATOM 720 N N . GLN A 1 93 ? 33.821 -25.231 -35.262 1.00 79.50 93 GLN A N 1
ATOM 721 C CA . GLN A 1 93 ? 33.607 -26.624 -34.870 1.00 79.50 93 GLN A CA 1
ATOM 722 C C . GLN A 1 93 ? 33.668 -27.572 -36.078 1.00 79.50 93 GLN A C 1
ATOM 724 O O . GLN A 1 93 ? 34.296 -28.625 -35.984 1.00 79.50 93 GLN A O 1
ATOM 729 N N . ALA A 1 94 ? 33.121 -27.171 -37.232 1.00 74.12 94 ALA A N 1
ATOM 730 C CA . ALA A 1 94 ? 33.253 -27.906 -38.491 1.00 74.12 94 ALA A CA 1
ATOM 731 C C . ALA A 1 94 ? 34.723 -28.025 -38.940 1.00 74.12 94 ALA A C 1
ATOM 733 O O . ALA A 1 94 ? 35.166 -29.108 -39.313 1.00 74.12 94 ALA A O 1
ATOM 734 N N . GLN A 1 95 ? 35.509 -26.949 -38.811 1.00 72.56 95 GLN A N 1
ATOM 735 C CA . GLN A 1 95 ? 36.952 -26.945 -39.107 1.00 72.56 95 GLN A CA 1
ATOM 736 C C . GLN A 1 95 ? 37.795 -27.815 -38.152 1.00 72.56 95 GLN A C 1
ATOM 738 O O . GLN A 1 95 ? 38.945 -28.118 -38.462 1.00 72.56 95 GLN A O 1
ATOM 743 N N . LYS A 1 96 ? 37.249 -28.224 -36.997 1.00 68.00 96 LYS A N 1
ATOM 744 C CA . LYS A 1 96 ? 37.912 -29.111 -36.024 1.00 68.00 96 LYS A CA 1
ATOM 745 C C . LYS A 1 96 ? 37.501 -30.584 -36.127 1.00 68.00 96 LYS A C 1
ATOM 747 O O . LYS A 1 96 ? 38.008 -31.396 -35.354 1.00 68.00 96 LYS A O 1
ATOM 752 N N . ALA A 1 97 ? 36.601 -30.949 -37.040 1.00 55.22 97 ALA A N 1
ATOM 753 C CA . ALA A 1 97 ? 36.191 -32.338 -37.214 1.00 55.22 97 ALA A CA 1
ATOM 754 C C . ALA A 1 97 ? 37.296 -33.153 -37.926 1.00 55.22 97 ALA A C 1
ATOM 756 O O . ALA A 1 97 ? 37.644 -32.823 -39.061 1.00 55.22 97 ALA A O 1
ATOM 757 N N . PRO A 1 98 ? 37.847 -34.223 -37.318 1.00 61.25 98 PRO A N 1
ATOM 758 C CA . PRO A 1 98 ? 38.771 -35.109 -38.018 1.00 61.25 98 PRO A CA 1
ATOM 759 C C . PRO A 1 98 ? 38.036 -35.904 -39.115 1.00 61.25 98 PRO A C 1
ATOM 761 O O . PRO A 1 98 ? 36.840 -36.189 -38.971 1.00 61.25 98 PRO A O 1
ATOM 764 N N . PRO A 1 99 ? 38.725 -36.307 -40.200 1.00 54.28 99 PRO A N 1
ATOM 765 C CA . PRO A 1 99 ? 38.139 -37.181 -41.211 1.00 54.28 99 PRO A CA 1
ATOM 766 C C . PRO A 1 99 ? 37.722 -38.514 -40.576 1.00 54.28 99 PRO A C 1
ATOM 768 O O . PRO A 1 99 ? 38.489 -39.140 -39.845 1.00 54.28 99 PRO A O 1
ATOM 771 N N . ARG A 1 100 ? 36.486 -38.950 -40.840 1.00 48.22 100 ARG A N 1
ATOM 772 C CA . ARG A 1 100 ? 35.922 -40.171 -40.250 1.00 48.22 100 ARG A CA 1
ATOM 773 C C . ARG A 1 100 ? 36.517 -41.423 -40.896 1.00 48.22 100 ARG A C 1
ATOM 775 O O . ARG A 1 100 ? 36.003 -41.892 -41.906 1.00 48.22 100 ARG A O 1
ATOM 782 N N . THR A 1 101 ? 37.533 -42.012 -40.275 1.00 49.47 101 THR A N 1
ATOM 783 C CA . THR A 1 101 ? 37.882 -43.421 -40.497 1.00 49.47 101 THR A CA 1
ATOM 784 C C . THR A 1 101 ? 37.004 -44.293 -39.607 1.00 49.47 101 THR A C 1
ATOM 786 O O . THR A 1 101 ? 37.077 -44.204 -38.381 1.00 49.47 101 THR A O 1
ATOM 789 N N . SER A 1 102 ? 36.152 -45.111 -40.214 1.00 46.56 102 SER A N 1
ATOM 790 C CA . SER A 1 102 ? 35.313 -46.075 -39.507 1.00 46.56 102 SER A CA 1
ATOM 791 C C . SER A 1 102 ? 36.073 -47.373 -39.255 1.00 46.56 102 SER A C 1
ATOM 793 O O . SER A 1 102 ? 36.367 -48.076 -40.218 1.00 46.56 102 SER A O 1
ATOM 795 N N . ASP A 1 103 ? 36.296 -47.732 -37.992 1.00 38.44 103 ASP A N 1
ATOM 796 C CA . ASP A 1 103 ? 36.409 -49.143 -37.618 1.00 38.44 103 ASP A CA 1
ATOM 797 C C . ASP A 1 103 ? 35.999 -49.393 -36.156 1.00 38.44 103 ASP A C 1
ATOM 799 O O . ASP A 1 103 ? 35.841 -48.448 -35.378 1.00 38.44 103 ASP A O 1
ATOM 803 N N . SER A 1 104 ? 35.749 -50.656 -35.802 1.00 41.72 104 SER A N 1
ATOM 804 C CA . SER A 1 104 ? 35.064 -51.056 -34.557 1.00 41.72 104 SER A CA 1
ATOM 805 C C . SER A 1 104 ? 35.917 -51.957 -33.659 1.00 41.72 104 SER A C 1
ATOM 807 O O . SER A 1 104 ? 36.626 -52.804 -34.191 1.00 41.72 104 SER A O 1
ATOM 809 N N . SER A 1 105 ? 35.766 -51.876 -32.321 1.00 38.00 105 SER A N 1
ATOM 810 C CA . SER A 1 105 ? 35.764 -53.033 -31.379 1.00 38.00 105 SER A CA 1
ATOM 811 C C . SER A 1 105 ? 35.776 -52.655 -29.880 1.00 38.00 105 SER A C 1
ATOM 813 O O . SER A 1 105 ? 36.418 -51.687 -29.501 1.00 38.00 105 SER A O 1
ATOM 815 N N . ALA A 1 106 ? 35.065 -53.468 -29.073 1.00 35.31 106 ALA A N 1
ATOM 816 C CA . ALA A 1 106 ? 35.360 -54.054 -27.736 1.00 35.31 106 ALA A CA 1
ATOM 817 C C . ALA A 1 106 ? 36.364 -53.417 -26.720 1.00 35.31 106 ALA A C 1
ATOM 819 O O . ALA A 1 106 ? 37.291 -52.718 -27.092 1.00 35.31 106 ALA A O 1
ATOM 820 N N . SER A 1 107 ? 36.379 -53.764 -25.416 1.00 33.25 107 SER A N 1
ATOM 821 C CA . SER A 1 107 ? 35.367 -54.250 -24.441 1.00 33.25 107 SER A CA 1
ATOM 822 C C . SER A 1 107 ? 36.007 -54.356 -23.027 1.00 33.25 107 SER A C 1
ATOM 824 O O . SER A 1 107 ? 37.208 -54.565 -22.924 1.00 33.25 107 SER A O 1
ATOM 826 N N . ALA A 1 108 ? 35.191 -54.268 -21.965 1.00 34.16 108 ALA A N 1
ATOM 827 C CA . ALA A 1 108 ? 35.354 -54.813 -20.596 1.00 34.16 108 ALA A CA 1
ATOM 828 C C . ALA A 1 108 ? 36.684 -54.723 -19.776 1.00 34.16 108 ALA A C 1
ATOM 830 O O . ALA A 1 108 ? 37.679 -55.366 -20.088 1.00 34.16 108 ALA A O 1
ATOM 831 N N . GLY A 1 109 ? 36.566 -54.184 -18.544 1.00 31.00 109 GLY A N 1
ATOM 832 C CA . GLY A 1 109 ? 37.140 -54.797 -17.318 1.00 31.00 109 GLY A CA 1
ATOM 833 C C . GLY A 1 109 ? 38.340 -54.116 -16.621 1.00 31.00 109 GLY A C 1
ATOM 834 O O . GLY A 1 109 ? 39.324 -53.781 -17.266 1.00 31.00 109 GLY A O 1
ATOM 835 N N . GLY A 1 110 ? 38.304 -53.990 -15.276 1.00 31.11 110 GLY A N 1
ATOM 836 C CA . GLY A 1 110 ? 39.510 -53.714 -14.457 1.00 31.11 110 GLY A CA 1
ATOM 837 C C . GLY A 1 110 ? 39.351 -52.919 -13.138 1.00 31.11 110 GLY A C 1
ATOM 838 O O . GLY A 1 110 ? 39.337 -51.693 -13.146 1.00 31.11 110 GLY A O 1
ATOM 839 N N . ARG A 1 111 ? 39.329 -53.615 -11.988 1.00 37.38 111 ARG A N 1
ATOM 840 C CA . ARG A 1 111 ? 39.615 -53.178 -10.584 1.00 37.38 111 ARG A CA 1
ATOM 8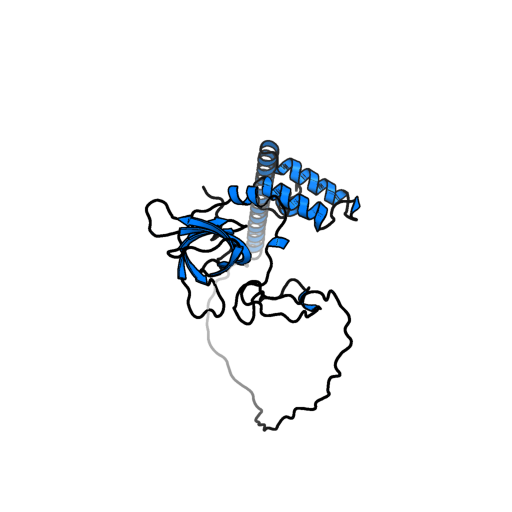41 C C . ARG A 1 111 ? 40.114 -54.445 -9.827 1.00 37.38 111 ARG A C 1
ATOM 843 O O . ARG A 1 111 ? 39.751 -55.516 -10.320 1.00 37.38 111 ARG A O 1
ATOM 850 N N . PRO A 1 112 ? 40.865 -54.421 -8.686 1.00 49.50 112 PRO A N 1
ATOM 851 C CA . PRO A 1 112 ? 40.660 -53.520 -7.528 1.00 49.50 112 PRO A CA 1
ATOM 852 C C . PRO A 1 112 ? 41.892 -53.178 -6.626 1.00 49.50 112 PRO A C 1
ATOM 854 O O . PRO A 1 112 ? 43.019 -53.561 -6.911 1.00 49.50 112 PRO A O 1
ATOM 857 N N . ASN A 1 113 ? 41.595 -52.568 -5.458 1.00 40.41 113 ASN A N 1
ATOM 858 C CA . ASN A 1 113 ? 42.405 -52.447 -4.219 1.00 40.41 113 ASN A CA 1
ATOM 859 C C . ASN A 1 113 ? 43.647 -51.524 -4.231 1.00 40.41 113 ASN A C 1
ATOM 861 O O . ASN A 1 113 ? 44.215 -51.254 -5.279 1.00 40.41 113 ASN A O 1
ATOM 865 N N . THR A 1 114 ? 44.111 -50.985 -3.089 1.00 36.31 114 THR A N 1
ATOM 866 C CA . THR A 1 114 ? 43.717 -51.131 -1.652 1.00 36.31 114 THR A CA 1
ATOM 867 C C . THR A 1 114 ? 42.974 -49.855 -1.130 1.00 36.31 114 THR A C 1
ATOM 869 O O . THR A 1 114 ? 42.289 -49.246 -1.946 1.00 36.31 114 THR A O 1
ATOM 872 N N . HIS A 1 115 ? 42.913 -49.366 0.133 1.00 39.84 115 HIS A N 1
ATOM 873 C CA . HIS A 1 115 ? 43.481 -49.714 1.462 1.00 39.84 115 HIS A CA 1
ATOM 874 C C . HIS A 1 115 ? 42.597 -49.190 2.644 1.00 39.84 115 HIS A C 1
ATOM 876 O O . HIS A 1 115 ? 41.441 -48.821 2.441 1.00 39.84 115 HIS A O 1
ATOM 882 N N . LYS A 1 116 ? 43.109 -49.217 3.893 1.00 34.53 116 LYS A N 1
ATOM 883 C CA . LYS A 1 116 ? 42.461 -48.864 5.196 1.00 34.53 116 LYS A CA 1
ATOM 884 C C . LYS A 1 116 ? 43.545 -48.896 6.317 1.00 34.53 116 LYS A C 1
ATOM 886 O O . LYS A 1 116 ? 44.639 -49.348 5.973 1.00 34.53 116 LYS A O 1
ATOM 891 N N . PRO A 1 117 ? 43.289 -48.647 7.632 1.00 50.25 117 PRO A N 1
ATOM 892 C CA . PRO A 1 117 ? 42.232 -47.903 8.367 1.00 50.25 117 PRO A CA 1
ATOM 893 C C . PRO A 1 117 ? 42.814 -46.783 9.293 1.00 50.25 117 PRO A C 1
ATOM 895 O O . PRO A 1 117 ? 44.020 -46.583 9.314 1.00 50.25 117 PRO A O 1
ATOM 898 N N . HIS A 1 118 ? 42.023 -45.958 10.006 1.00 39.78 118 HIS A N 1
ATOM 899 C CA . HIS A 1 118 ? 41.663 -46.048 11.457 1.00 39.78 118 HIS A CA 1
ATOM 900 C C . HIS A 1 118 ? 41.228 -44.631 11.953 1.00 39.78 118 HIS A C 1
ATOM 902 O O . HIS A 1 118 ? 41.548 -43.667 11.269 1.00 39.78 118 HIS A O 1
ATOM 908 N N . LYS A 1 119 ? 40.609 -44.361 13.123 1.00 33.41 119 LYS A N 1
ATOM 909 C CA . LYS A 1 119 ? 39.681 -45.077 14.045 1.00 33.41 119 LYS A CA 1
ATOM 910 C C . LYS A 1 119 ? 39.224 -44.071 15.146 1.00 33.41 119 LYS A C 1
ATOM 912 O O . LYS A 1 119 ? 40.084 -43.435 15.738 1.00 33.41 119 LYS A O 1
ATOM 917 N N . ALA A 1 120 ? 37.927 -43.982 15.474 1.00 39.91 120 ALA A N 1
ATOM 918 C CA . ALA A 1 120 ? 37.390 -43.292 16.680 1.00 39.91 120 ALA A CA 1
ATOM 919 C C . ALA A 1 120 ? 37.087 -44.318 17.815 1.00 39.91 120 ALA A C 1
ATOM 921 O O . ALA A 1 120 ? 37.132 -45.519 17.504 1.00 39.91 120 ALA A O 1
ATOM 922 N N . PRO A 1 121 ? 36.799 -43.953 19.099 1.00 48.91 121 PRO A N 1
ATOM 923 C CA . PRO A 1 121 ? 35.466 -43.433 19.501 1.00 48.91 121 PRO A CA 1
ATOM 924 C C . PRO A 1 121 ? 35.510 -42.491 20.783 1.00 48.91 121 PRO A C 1
ATOM 926 O O . PRO A 1 121 ? 36.377 -41.623 20.738 1.00 48.91 121 PRO A O 1
ATOM 929 N N . PRO A 1 122 ? 34.642 -42.508 21.851 1.00 48.53 122 PRO A N 1
ATOM 930 C CA . PRO A 1 122 ? 34.200 -41.289 22.601 1.00 48.53 122 PRO A CA 1
ATOM 931 C C . PRO A 1 122 ? 34.387 -41.447 24.160 1.00 48.53 122 PRO A C 1
ATOM 933 O O . PRO A 1 122 ? 35.322 -42.174 24.507 1.00 48.53 122 PRO A O 1
ATOM 936 N N . PRO A 1 123 ? 33.545 -40.957 25.125 1.00 47.31 123 PRO A N 1
ATOM 937 C CA . PRO A 1 123 ? 32.508 -39.895 25.188 1.00 47.31 123 PRO A CA 1
ATOM 938 C C . PRO A 1 123 ? 32.683 -38.886 26.380 1.00 47.31 123 PRO A C 1
ATOM 940 O O . PRO A 1 123 ? 33.747 -38.817 26.986 1.00 47.31 123 PRO A O 1
ATOM 943 N N . GLU A 1 124 ? 31.636 -38.105 26.702 1.00 39.44 124 GLU A N 1
ATOM 944 C CA . GLU A 1 124 ? 31.514 -37.114 27.811 1.00 39.44 124 GLU A CA 1
ATOM 945 C C . GLU A 1 124 ? 31.283 -37.761 29.210 1.00 39.44 124 GLU A C 1
ATOM 947 O O . GLU A 1 124 ? 31.072 -38.980 29.260 1.00 39.44 124 GLU A O 1
ATOM 952 N N . PRO A 1 125 ? 31.312 -37.008 30.350 1.00 42.16 125 PRO A N 1
ATOM 953 C CA . PRO A 1 125 ? 30.085 -36.311 30.823 1.00 42.16 125 PRO A CA 1
ATOM 954 C C . PRO A 1 125 ? 30.231 -35.018 31.698 1.00 42.16 125 PRO A C 1
ATOM 956 O O . PRO A 1 125 ? 31.204 -34.851 32.425 1.00 42.16 125 PRO A O 1
ATOM 959 N N . ASP A 1 126 ? 29.173 -34.184 31.680 1.00 33.84 126 ASP A N 1
ATOM 960 C CA . ASP A 1 126 ? 28.491 -33.465 32.802 1.00 33.84 126 ASP A CA 1
ATOM 961 C C . ASP A 1 126 ? 29.276 -32.683 33.904 1.00 33.84 126 ASP A C 1
ATOM 963 O O . ASP A 1 126 ? 30.032 -33.293 34.664 1.00 33.84 126 ASP A O 1
ATOM 967 N N . LYS A 1 127 ? 28.964 -31.371 34.095 1.00 32.75 127 LYS A N 1
ATOM 968 C CA . LYS A 1 127 ? 28.391 -30.793 35.358 1.00 32.75 127 LYS A CA 1
ATOM 969 C C . LYS A 1 127 ? 28.236 -29.252 35.459 1.00 32.75 127 LYS A C 1
ATOM 971 O O . LYS A 1 127 ? 29.222 -28.529 35.411 1.00 32.75 127 LYS A O 1
ATOM 976 N N . GLN A 1 128 ? 27.003 -28.848 35.808 1.00 30.53 128 GLN A N 1
ATOM 977 C CA . GLN A 1 128 ? 26.572 -27.854 36.830 1.00 30.53 128 GLN A CA 1
ATOM 978 C C . GLN A 1 128 ? 26.872 -26.333 36.719 1.00 30.53 128 GLN A C 1
ATOM 980 O O . GLN A 1 128 ? 27.977 -25.890 36.426 1.00 30.53 128 GLN A O 1
ATOM 985 N N . ASP A 1 129 ? 25.842 -25.552 37.078 1.00 38.75 129 ASP A N 1
ATOM 986 C CA . ASP A 1 129 ? 25.797 -24.091 37.292 1.00 38.75 129 ASP A CA 1
ATOM 987 C C . ASP A 1 129 ? 26.503 -23.645 38.603 1.00 38.75 129 ASP A C 1
ATOM 989 O O . ASP A 1 129 ? 26.848 -24.498 39.431 1.00 38.75 129 ASP A O 1
ATOM 993 N N . PRO A 1 130 ? 26.700 -22.324 38.846 1.00 36.84 130 PRO A N 1
ATOM 994 C CA . PRO A 1 130 ? 25.659 -21.582 39.586 1.00 36.84 130 PRO A CA 1
ATOM 995 C C . PRO A 1 130 ? 25.464 -20.078 39.252 1.00 36.84 130 PRO A C 1
ATOM 997 O O . PRO A 1 130 ? 26.392 -19.348 38.912 1.00 36.84 130 PRO A O 1
ATOM 1000 N N . GLU A 1 131 ? 24.240 -19.608 39.505 1.00 34.50 131 GLU A N 1
ATOM 1001 C CA . GLU A 1 131 ? 23.860 -18.230 39.896 1.00 34.50 131 GLU A CA 1
ATOM 1002 C C . GLU A 1 131 ? 23.533 -18.238 41.420 1.00 34.50 131 GLU A C 1
ATOM 1004 O O . GLU A 1 131 ? 23.425 -19.335 41.982 1.00 34.50 131 GLU A O 1
ATOM 1009 N N . PRO A 1 132 ? 23.233 -17.111 42.107 1.00 45.53 132 PRO A N 1
ATOM 1010 C CA . PRO A 1 132 ? 23.458 -15.692 41.790 1.00 45.53 132 PRO A CA 1
ATOM 1011 C C . PRO A 1 132 ? 24.156 -14.923 42.945 1.00 45.53 132 PRO A C 1
ATOM 1013 O O . PRO A 1 132 ? 24.297 -15.446 44.047 1.00 45.53 132 PRO A O 1
ATOM 1016 N N . GLU A 1 133 ? 24.454 -13.630 42.762 1.00 33.50 133 GLU A N 1
ATOM 1017 C CA . GLU A 1 133 ? 24.578 -12.680 43.888 1.00 33.50 133 GLU A CA 1
ATOM 1018 C C . GLU A 1 133 ? 23.817 -11.371 43.616 1.00 33.50 133 GLU A C 1
ATOM 1020 O O . GLU A 1 133 ? 23.504 -11.027 42.475 1.00 33.50 133 GLU A O 1
ATOM 1025 N N . GLN A 1 134 ? 23.445 -10.684 44.698 1.00 37.41 134 GLN A N 1
ATOM 1026 C CA . GLN A 1 134 ? 22.512 -9.555 44.726 1.00 37.41 134 GLN A CA 1
ATOM 1027 C C . GLN A 1 134 ? 23.239 -8.274 45.146 1.00 37.41 134 GLN A C 1
ATOM 1029 O O . GLN A 1 134 ? 24.043 -8.318 46.072 1.00 37.41 134 GLN A O 1
ATOM 1034 N N . GLU A 1 135 ? 22.860 -7.118 44.597 1.00 34.78 135 GLU A N 1
ATOM 1035 C CA . GLU A 1 135 ? 23.117 -5.840 45.273 1.00 34.78 135 GLU A CA 1
ATOM 1036 C C . GLU A 1 135 ? 21.950 -4.857 45.084 1.00 34.78 135 GLU A C 1
ATOM 1038 O O . GLU A 1 135 ? 21.126 -5.007 44.177 1.00 34.78 135 GLU A O 1
ATOM 1043 N N . SER A 1 136 ? 21.800 -3.929 46.029 1.00 32.84 136 SER A N 1
ATOM 1044 C CA . SER A 1 136 ? 20.511 -3.334 46.398 1.00 32.84 136 SER A CA 1
ATOM 1045 C C . SER A 1 136 ? 20.363 -1.846 46.051 1.00 32.84 136 SER A C 1
ATOM 1047 O O . SER A 1 136 ? 21.322 -1.128 45.775 1.00 32.84 136 SER A O 1
ATOM 1049 N N . ALA A 1 137 ? 19.113 -1.376 46.045 1.00 37.44 137 ALA A N 1
ATOM 1050 C CA . ALA A 1 137 ? 18.756 0.008 45.745 1.00 37.44 137 ALA A CA 1
ATOM 1051 C C . ALA A 1 137 ? 18.827 0.931 46.980 1.00 37.44 137 ALA A C 1
ATOM 1053 O O . ALA A 1 137 ? 18.637 0.472 48.108 1.00 37.44 137 ALA A O 1
ATOM 1054 N N . PRO A 1 138 ? 18.966 2.249 46.754 1.00 37.31 138 PRO A N 1
ATOM 1055 C CA . PRO A 1 138 ? 18.456 3.273 47.659 1.00 37.31 138 PRO A CA 1
ATOM 1056 C C . PRO A 1 138 ? 17.364 4.149 47.005 1.00 37.31 138 PRO A C 1
ATOM 1058 O O . PRO A 1 138 ? 17.550 4.709 45.923 1.00 37.31 138 PRO A O 1
ATOM 1061 N N . ASP A 1 139 ? 16.242 4.313 47.707 1.00 33.03 139 ASP A N 1
ATOM 1062 C CA . ASP A 1 139 ? 15.194 5.310 47.428 1.00 33.03 139 ASP A CA 1
ATOM 1063 C C . ASP A 1 139 ? 15.544 6.689 48.072 1.00 33.03 139 ASP A C 1
ATOM 1065 O O . ASP A 1 139 ? 16.600 6.840 48.689 1.00 33.03 139 ASP A O 1
ATOM 1069 N N . PRO A 1 140 ? 14.697 7.735 47.983 1.00 47.66 140 PRO A N 1
ATOM 1070 C CA . PRO A 1 140 ? 14.413 8.445 46.739 1.00 47.66 140 PRO A CA 1
ATOM 1071 C C . PRO A 1 140 ? 14.593 9.974 46.887 1.00 47.66 140 PRO A C 1
ATOM 1073 O O . PRO A 1 140 ? 14.234 10.566 47.906 1.00 47.66 140 PRO A O 1
ATOM 1076 N N . VAL A 1 141 ? 15.038 10.665 45.831 1.00 37.00 141 VAL A N 1
ATOM 1077 C CA . VAL A 1 141 ? 15.024 12.144 45.783 1.00 37.00 141 VAL A CA 1
ATOM 1078 C C . VAL A 1 141 ? 13.972 12.619 44.783 1.00 37.00 141 VAL A C 1
ATOM 1080 O O . VAL A 1 141 ? 14.030 12.299 43.597 1.00 37.00 141 VAL A O 1
ATOM 1083 N N . VAL A 1 142 ? 12.996 13.393 45.264 1.00 47.28 142 VAL A N 1
ATOM 1084 C CA . VAL A 1 142 ? 11.867 13.877 44.456 1.00 47.28 142 VAL A CA 1
ATOM 1085 C C . VAL A 1 142 ? 12.327 14.979 43.498 1.00 47.28 142 VAL A C 1
ATOM 1087 O O . VAL A 1 142 ? 12.404 16.149 43.865 1.00 47.28 142 VAL A O 1
ATOM 1090 N N . ALA A 1 143 ? 12.581 14.607 42.244 1.00 34.00 143 ALA A N 1
ATOM 1091 C CA . ALA A 1 143 ? 12.816 15.532 41.140 1.00 34.00 143 ALA A CA 1
ATOM 1092 C C . ALA A 1 143 ? 11.824 15.251 40.000 1.00 34.00 143 ALA A C 1
ATOM 1094 O O . ALA A 1 143 ? 11.842 14.179 39.392 1.00 34.00 143 ALA A O 1
ATOM 1095 N N . GLN A 1 144 ? 10.957 16.225 39.701 1.00 51.66 144 GLN A N 1
ATOM 1096 C CA . GLN A 1 144 ? 9.983 16.140 38.608 1.00 51.66 144 GLN A CA 1
ATOM 1097 C C . GLN A 1 144 ? 10.715 16.144 37.260 1.00 51.66 144 GLN A C 1
ATOM 1099 O O . GLN A 1 144 ? 11.060 17.190 36.715 1.00 51.66 144 GLN A O 1
ATOM 1104 N N . THR A 1 145 ? 10.982 14.952 36.736 1.00 36.72 145 THR A N 1
ATOM 1105 C CA . THR A 1 145 ? 11.737 14.749 35.502 1.00 36.72 145 THR A CA 1
ATOM 1106 C C . THR A 1 145 ? 10.800 14.318 34.382 1.00 36.72 145 THR A C 1
ATOM 1108 O O . THR A 1 145 ? 10.107 13.307 34.482 1.00 36.72 145 THR A O 1
ATOM 1111 N N . ASN A 1 146 ? 10.803 15.069 33.276 1.00 50.44 146 ASN A N 1
ATOM 1112 C CA . ASN A 1 146 ? 10.215 14.623 32.011 1.00 50.44 146 ASN A CA 1
ATOM 1113 C C . ASN A 1 146 ? 11.118 13.540 31.400 1.00 50.44 146 ASN A C 1
ATOM 1115 O O . ASN A 1 146 ? 11.867 13.784 30.455 1.00 50.44 146 ASN A O 1
ATOM 1119 N N . LEU A 1 147 ? 11.089 12.348 31.998 1.00 39.41 147 LEU A N 1
ATOM 1120 C CA . LEU A 1 147 ? 11.775 11.171 31.483 1.00 39.41 147 LEU A CA 1
ATOM 1121 C C . LEU A 1 147 ? 11.186 10.811 30.107 1.00 39.41 147 LEU A C 1
ATOM 1123 O O . LEU A 1 147 ? 9.958 10.785 29.973 1.00 39.41 147 LEU A O 1
ATOM 1127 N N . PRO A 1 148 ? 12.009 10.500 29.087 1.00 46.53 148 PRO A N 1
ATOM 1128 C CA . PRO A 1 148 ? 11.490 10.013 27.816 1.00 46.53 148 PRO A CA 1
ATOM 1129 C C . PRO A 1 148 ? 10.696 8.726 28.058 1.00 46.53 148 PRO A C 1
ATOM 1131 O O . PRO A 1 148 ? 11.202 7.765 28.645 1.00 46.53 148 PRO A O 1
ATOM 1134 N N . THR A 1 149 ? 9.437 8.710 27.622 1.00 56.16 149 THR A N 1
ATOM 1135 C CA . THR A 1 149 ? 8.553 7.557 27.784 1.00 56.16 149 THR A CA 1
ATOM 1136 C C . THR A 1 149 ? 9.154 6.343 27.080 1.00 56.16 149 THR A C 1
ATOM 1138 O O . THR A 1 149 ? 9.422 6.372 25.878 1.00 56.16 149 THR A O 1
ATOM 1141 N N . ARG A 1 150 ? 9.384 5.255 27.832 1.00 60.38 150 ARG A N 1
ATOM 1142 C CA . ARG A 1 150 ? 9.876 3.996 27.252 1.00 60.38 150 ARG A CA 1
ATOM 1143 C C . ARG A 1 150 ? 8.910 3.556 26.143 1.00 60.38 150 ARG A C 1
ATOM 1145 O O . ARG A 1 150 ? 7.703 3.520 26.401 1.00 60.38 150 ARG A O 1
ATOM 1152 N N . PRO A 1 151 ? 9.396 3.211 24.936 1.00 69.38 151 PRO A N 1
ATOM 1153 C CA . PRO A 1 151 ? 8.520 2.819 23.845 1.00 69.38 151 PRO A CA 1
ATOM 1154 C C . PRO A 1 151 ? 7.725 1.578 24.245 1.00 69.38 151 PRO A C 1
ATOM 1156 O O . PRO A 1 151 ? 8.275 0.598 24.754 1.00 69.38 151 PRO A O 1
ATOM 1159 N N . HIS A 1 152 ? 6.418 1.639 24.021 1.00 78.81 152 HIS A N 1
ATOM 1160 C CA . HIS A 1 152 ? 5.474 0.605 24.413 1.00 78.81 152 HIS A CA 1
ATOM 1161 C C . HIS A 1 152 ? 4.611 0.173 23.230 1.00 78.81 152 HIS A C 1
ATOM 1163 O O . HIS A 1 152 ? 4.402 0.920 22.273 1.00 78.81 152 HIS A O 1
ATOM 1169 N N . CYS A 1 153 ? 4.052 -1.032 23.303 1.00 80.38 153 CYS A N 1
ATOM 1170 C CA . CYS A 1 153 ? 3.058 -1.481 22.340 1.00 80.38 153 CYS A CA 1
ATOM 1171 C C . CYS A 1 153 ? 1.841 -0.540 22.361 1.00 80.38 153 CYS A C 1
ATOM 1173 O O . CYS A 1 153 ? 1.342 -0.180 23.430 1.00 80.38 153 CYS A O 1
ATOM 1175 N N . LEU A 1 154 ? 1.323 -0.155 21.193 1.00 83.06 154 LEU A N 1
ATOM 1176 C CA . LEU A 1 154 ? 0.111 0.669 21.121 1.00 83.06 154 LEU A CA 1
ATOM 1177 C C . LEU A 1 154 ? -1.148 -0.094 21.565 1.00 83.06 154 LEU A C 1
ATOM 1179 O O . LEU A 1 154 ? -2.088 0.537 22.049 1.00 83.06 154 LEU A O 1
ATOM 1183 N N . PHE A 1 155 ? -1.138 -1.426 21.457 1.00 85.81 155 PHE A N 1
ATOM 1184 C CA . PHE A 1 155 ? -2.221 -2.319 21.870 1.00 85.81 155 PHE A CA 1
ATOM 1185 C C . PHE A 1 155 ? -2.079 -2.719 23.353 1.00 85.81 155 PHE A C 1
ATOM 1187 O O . PHE A 1 155 ? -2.611 -2.023 24.214 1.00 85.81 155 PHE A O 1
ATOM 1194 N N . CYS A 1 156 ? -1.290 -3.752 23.683 1.00 84.50 156 CYS A N 1
ATOM 1195 C CA . CYS A 1 156 ? -1.184 -4.297 25.051 1.00 84.50 156 CYS A CA 1
ATOM 1196 C C . CYS A 1 156 ? -0.367 -3.458 26.059 1.00 84.50 156 CYS A C 1
ATOM 1198 O O . CYS A 1 156 ? -0.191 -3.881 27.196 1.00 84.50 156 CYS A O 1
ATOM 1200 N N . LYS A 1 157 ? 0.181 -2.302 25.655 1.00 84.19 157 LYS A N 1
ATOM 1201 C CA . LYS A 1 157 ? 1.012 -1.393 26.481 1.00 84.19 157 LYS A CA 1
ATOM 1202 C C . LYS A 1 157 ? 2.310 -1.976 27.071 1.00 84.19 157 LYS A C 1
ATOM 1204 O O . LYS A 1 157 ? 3.009 -1.262 27.783 1.00 84.19 157 LYS A O 1
ATOM 1209 N N . ALA A 1 158 ? 2.692 -3.208 26.725 1.00 80.31 158 ALA A N 1
ATOM 1210 C CA . ALA A 1 158 ? 3.994 -3.779 27.080 1.00 80.31 158 ALA A CA 1
ATOM 1211 C C . ALA A 1 158 ? 5.146 -2.847 26.663 1.00 80.31 158 ALA A C 1
ATOM 1213 O O . ALA A 1 158 ? 5.177 -2.394 25.517 1.00 80.31 158 ALA A O 1
ATOM 1214 N N . THR A 1 159 ? 6.083 -2.568 27.574 1.00 74.31 159 THR A N 1
ATOM 1215 C CA . THR A 1 159 ? 7.271 -1.746 27.284 1.00 74.31 159 THR A CA 1
ATOM 1216 C C . THR A 1 159 ? 8.384 -2.585 26.661 1.00 74.31 159 THR A C 1
ATOM 1218 O O . THR A 1 159 ? 8.520 -3.772 26.955 1.00 74.31 159 THR A O 1
ATOM 1221 N N . PHE A 1 160 ? 9.190 -1.967 25.799 1.00 69.00 160 PHE A N 1
ATOM 1222 C CA . PHE A 1 160 ? 10.321 -2.616 25.138 1.00 69.00 160 PHE A CA 1
ATOM 1223 C C . PHE A 1 160 ? 11.653 -2.078 25.665 1.00 69.00 160 PHE A C 1
ATOM 1225 O O . PHE A 1 160 ? 11.797 -0.880 25.920 1.00 69.00 160 PHE A O 1
ATOM 1232 N N . SER A 1 161 ? 12.651 -2.957 25.792 1.00 56.75 161 SER A N 1
ATOM 1233 C CA . SER A 1 161 ? 14.021 -2.538 26.090 1.00 56.75 161 SER A CA 1
ATOM 1234 C C . SER A 1 161 ? 14.650 -1.906 24.849 1.00 56.75 161 SER A C 1
ATOM 1236 O O . SER A 1 161 ? 14.826 -2.564 23.822 1.00 56.75 161 SER A O 1
ATOM 1238 N N . THR A 1 162 ? 14.989 -0.620 24.930 1.00 52.03 162 THR A N 1
ATOM 1239 C CA . THR A 1 162 ? 15.661 0.124 23.858 1.00 52.03 162 THR A CA 1
ATOM 1240 C C . THR A 1 162 ? 17.134 -0.261 23.779 1.00 52.03 162 THR A C 1
ATOM 1242 O O . THR A 1 162 ? 18.004 0.479 24.238 1.00 52.03 162 THR A O 1
ATOM 1245 N N . ASN A 1 163 ? 17.434 -1.417 23.186 1.00 45.69 163 ASN A N 1
ATOM 1246 C CA . ASN A 1 163 ? 18.804 -1.753 22.815 1.00 45.69 163 ASN A CA 1
ATOM 1247 C C . ASN A 1 163 ? 19.270 -0.769 21.718 1.00 45.69 163 ASN A C 1
ATOM 1249 O O . ASN A 1 163 ? 18.682 -0.774 20.635 1.00 45.69 163 ASN A O 1
ATOM 1253 N N . PRO A 1 164 ? 20.308 0.061 21.936 1.00 43.66 164 PRO A N 1
ATOM 1254 C CA . PRO A 1 164 ? 20.709 1.084 20.966 1.00 43.66 164 PRO A CA 1
ATOM 1255 C C . PRO A 1 164 ? 21.212 0.508 19.631 1.00 43.66 164 PRO A C 1
ATOM 1257 O O . PRO A 1 164 ? 21.214 1.218 18.627 1.00 43.66 164 PRO A O 1
ATOM 1260 N N . ARG A 1 165 ? 21.567 -0.787 19.567 1.00 43.09 165 ARG A N 1
ATOM 1261 C CA . ARG A 1 165 ? 21.870 -1.477 18.297 1.00 43.09 165 ARG A CA 1
ATOM 1262 C C . ARG A 1 165 ? 20.625 -1.780 17.450 1.00 43.09 165 ARG A C 1
ATOM 1264 O O . ARG A 1 165 ? 20.765 -2.002 16.254 1.00 43.09 165 ARG A O 1
ATOM 1271 N N . ALA A 1 166 ? 19.414 -1.724 18.012 1.00 44.22 166 ALA A N 1
ATOM 1272 C CA . ALA A 1 166 ? 18.160 -1.931 17.275 1.00 44.22 166 ALA A CA 1
ATOM 1273 C C . ALA A 1 166 ? 17.753 -0.739 16.377 1.00 44.22 166 ALA A C 1
ATOM 1275 O O . ALA A 1 166 ? 16.744 -0.806 15.683 1.00 44.22 166 ALA A O 1
ATOM 1276 N N . LEU A 1 167 ? 18.550 0.338 16.336 1.00 40.19 167 LEU A N 1
ATOM 1277 C CA . LEU A 1 167 ? 18.451 1.368 15.291 1.00 40.19 167 LEU A CA 1
ATOM 1278 C C . LEU A 1 167 ? 18.961 0.872 13.920 1.00 40.19 167 LEU A C 1
ATOM 1280 O O . LEU A 1 167 ? 18.720 1.524 12.900 1.00 40.19 167 LEU A O 1
ATOM 1284 N N . GLN A 1 168 ? 19.619 -0.294 13.873 1.00 34.69 168 GLN A N 1
ATOM 1285 C CA . GLN A 1 168 ? 19.914 -1.013 12.638 1.00 34.69 168 GLN A CA 1
ATOM 1286 C C . GLN A 1 168 ? 18.593 -1.518 12.026 1.00 34.69 168 GLN A C 1
ATOM 1288 O O . GLN A 1 168 ? 17.966 -2.439 12.544 1.00 34.69 168 GLN A O 1
ATOM 1293 N N . ARG A 1 169 ? 18.154 -0.899 10.924 1.00 37.84 169 ARG A N 1
ATOM 1294 C CA . ARG A 1 169 ? 16.789 -1.000 10.359 1.00 37.84 169 ARG A CA 1
ATOM 1295 C C . ARG A 1 169 ? 16.474 -2.321 9.620 1.00 37.84 169 ARG A C 1
ATOM 1297 O O . ARG A 1 169 ? 15.788 -2.301 8.605 1.00 37.84 169 ARG A O 1
ATOM 1304 N N . TYR A 1 170 ? 17.011 -3.441 10.106 1.00 34.00 170 TYR A N 1
ATOM 1305 C CA . TYR A 1 170 ? 16.867 -4.791 9.549 1.00 34.00 170 TYR A CA 1
ATOM 1306 C C . TYR A 1 170 ? 16.947 -5.856 10.661 1.00 34.00 170 TYR A C 1
ATOM 1308 O O . TYR A 1 170 ? 17.923 -6.598 10.757 1.00 34.00 170 TYR A O 1
ATOM 1316 N N . SER A 1 171 ? 15.916 -5.932 11.506 1.00 37.09 171 SER A N 1
ATOM 1317 C CA . SER A 1 171 ? 15.650 -7.093 12.369 1.00 37.09 171 SER A CA 1
ATOM 1318 C C . SER A 1 171 ? 14.338 -7.735 11.913 1.00 37.09 171 SER A C 1
ATOM 1320 O O . SER A 1 171 ? 13.407 -7.017 11.565 1.00 37.09 171 SER A O 1
ATOM 1322 N N . SER A 1 172 ? 14.252 -9.065 11.863 1.00 44.16 172 SER A N 1
ATOM 1323 C CA . SER A 1 172 ? 13.127 -9.789 11.237 1.00 44.16 172 SER A CA 1
ATOM 1324 C C . SER A 1 172 ? 11.789 -9.671 11.979 1.00 44.16 172 SER A C 1
ATOM 1326 O O . SER A 1 172 ? 10.724 -9.934 11.406 1.00 44.16 172 SER A O 1
ATOM 1328 N N . ASP A 1 173 ? 11.833 -9.275 13.251 1.00 54.28 173 ASP A N 1
ATOM 1329 C CA . ASP A 1 173 ? 10.735 -9.443 14.197 1.00 54.28 173 ASP A CA 1
ATOM 1330 C C . ASP A 1 173 ? 10.250 -8.124 14.799 1.00 54.28 173 ASP A C 1
ATOM 1332 O O . ASP A 1 173 ? 10.275 -7.903 16.007 1.00 54.28 173 ASP A O 1
ATOM 1336 N N . ASP A 1 174 ? 9.706 -7.275 13.921 1.00 72.81 174 ASP A N 1
ATOM 1337 C CA . ASP A 1 174 ? 8.880 -6.101 14.248 1.00 72.81 174 ASP A CA 1
ATOM 1338 C C . ASP A 1 174 ? 7.532 -6.493 14.903 1.00 72.81 174 ASP A C 1
ATOM 1340 O O . ASP A 1 174 ? 6.453 -6.142 14.414 1.00 72.81 174 ASP A O 1
ATOM 1344 N N . GLN A 1 175 ? 7.560 -7.284 15.978 1.00 80.44 175 GLN A N 1
ATOM 1345 C CA . GLN A 1 175 ? 6.386 -7.830 16.664 1.00 80.44 175 GLN A CA 1
ATOM 1346 C C . GLN A 1 175 ? 6.525 -7.713 18.185 1.00 80.44 175 GLN A C 1
ATOM 1348 O O . GLN A 1 175 ? 7.584 -7.940 18.764 1.00 80.44 175 GLN A O 1
ATOM 1353 N N . CYS A 1 176 ? 5.428 -7.380 18.863 1.00 79.00 176 CYS A N 1
ATOM 1354 C CA . CYS A 1 176 ? 5.393 -7.305 20.317 1.00 79.00 176 CYS A CA 1
ATOM 1355 C C . CYS A 1 176 ? 5.466 -8.705 20.944 1.00 79.00 176 CYS A C 1
ATOM 1357 O O . CYS A 1 176 ? 4.574 -9.521 20.717 1.00 79.00 176 CYS A O 1
ATOM 1359 N N . ALA A 1 177 ? 6.458 -8.945 21.805 1.00 79.25 177 ALA A N 1
ATOM 1360 C CA . ALA A 1 177 ? 6.673 -10.236 22.467 1.00 79.25 177 ALA A CA 1
ATOM 1361 C C . ALA A 1 177 ? 5.490 -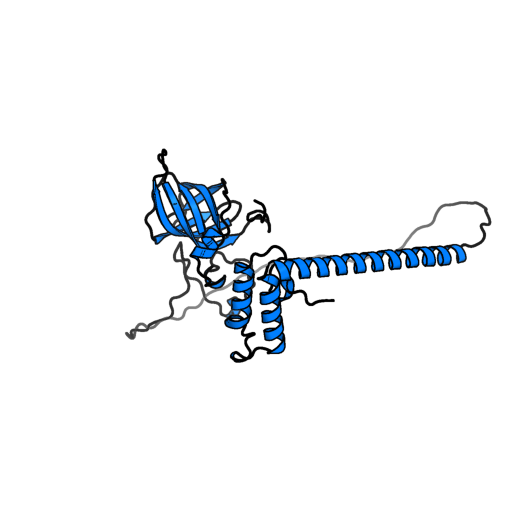10.747 23.321 1.00 79.25 177 ALA A C 1
ATOM 1363 O O . ALA A 1 177 ? 5.397 -11.946 23.550 1.00 79.25 177 ALA A O 1
ATOM 1364 N N . GLN A 1 178 ? 4.578 -9.874 23.777 1.00 81.38 178 GLN A N 1
ATOM 1365 C CA . GLN A 1 178 ? 3.371 -10.298 24.505 1.00 81.38 178 GLN A CA 1
ATOM 1366 C C . GLN A 1 178 ? 2.168 -10.559 23.588 1.00 81.38 178 GLN A C 1
ATOM 1368 O O . GLN A 1 178 ? 1.546 -11.609 23.682 1.00 81.38 178 GLN A O 1
ATOM 1373 N N . CYS A 1 179 ? 1.813 -9.614 22.707 1.00 82.44 179 CYS A N 1
ATOM 1374 C CA . CYS A 1 179 ? 0.563 -9.692 21.936 1.00 82.44 179 CYS A CA 1
ATOM 1375 C C . CYS A 1 179 ? 0.732 -10.045 20.450 1.00 82.44 179 CYS A C 1
ATOM 1377 O O . CYS A 1 179 ? -0.255 -10.101 19.721 1.00 82.44 179 CYS A O 1
ATOM 1379 N N . THR A 1 180 ? 1.957 -10.261 19.960 1.00 84.62 180 THR A N 1
ATOM 1380 C CA . THR A 1 180 ? 2.304 -10.485 18.535 1.00 84.62 180 THR A CA 1
ATOM 1381 C C . THR A 1 180 ? 1.874 -9.369 17.569 1.00 84.62 180 THR A C 1
ATOM 1383 O O . THR A 1 180 ? 2.001 -9.506 16.354 1.00 84.62 180 THR A O 1
ATOM 1386 N N . ALA A 1 181 ? 1.361 -8.245 18.076 1.00 84.44 181 ALA A N 1
ATOM 1387 C CA . ALA A 1 181 ? 0.983 -7.104 17.256 1.00 84.44 181 ALA A CA 1
ATOM 1388 C C . ALA A 1 181 ? 2.232 -6.407 16.684 1.00 84.44 181 ALA A C 1
ATOM 1390 O O . ALA A 1 181 ? 3.237 -6.303 17.397 1.00 84.44 181 ALA A O 1
ATOM 1391 N N . PRO A 1 182 ? 2.194 -5.914 15.433 1.00 84.81 182 PRO A N 1
ATOM 1392 C CA . PRO A 1 182 ? 3.361 -5.302 14.815 1.00 84.81 182 PRO A CA 1
ATOM 1393 C C . PRO A 1 182 ? 3.770 -4.005 15.518 1.00 84.81 182 PRO A C 1
ATOM 1395 O O . PRO A 1 182 ? 2.914 -3.229 15.951 1.00 84.81 182 PRO A O 1
ATOM 1398 N N . THR A 1 183 ? 5.077 -3.767 15.622 1.00 77.88 183 THR A N 1
ATOM 1399 C CA . THR A 1 183 ? 5.662 -2.602 16.314 1.00 77.88 183 THR A CA 1
ATOM 1400 C C . THR A 1 183 ? 6.121 -1.489 15.370 1.00 77.88 183 THR A C 1
ATOM 1402 O O . THR A 1 183 ? 6.211 -0.341 15.801 1.00 77.88 183 THR A O 1
ATOM 1405 N N . ALA A 1 184 ? 6.362 -1.788 14.089 1.00 72.38 184 ALA A N 1
ATOM 1406 C CA . ALA A 1 184 ? 6.780 -0.808 13.086 1.00 72.38 184 ALA A CA 1
ATOM 1407 C C . ALA A 1 184 ? 5.685 0.244 12.801 1.00 72.38 184 ALA A C 1
ATOM 1409 O O . ALA A 1 184 ? 4.583 -0.094 12.361 1.00 72.38 184 ALA A O 1
ATOM 1410 N N . LEU A 1 185 ? 5.993 1.525 13.044 1.00 68.00 185 LEU A N 1
ATOM 1411 C CA . LEU A 1 185 ? 5.066 2.655 12.894 1.00 68.00 185 LEU A CA 1
ATOM 1412 C C . LEU A 1 185 ? 4.951 3.144 11.442 1.00 68.00 185 LEU A C 1
ATOM 1414 O O . LEU A 1 185 ? 5.942 3.470 10.790 1.00 68.00 185 LEU A O 1
ATOM 1418 N N . ILE A 1 186 ? 3.714 3.312 10.977 1.00 67.69 186 ILE A N 1
ATOM 1419 C CA . ILE A 1 186 ? 3.379 3.751 9.610 1.00 67.69 186 ILE A CA 1
ATOM 1420 C C . ILE A 1 186 ? 3.665 5.236 9.382 1.00 67.69 186 ILE A C 1
ATOM 1422 O O . ILE A 1 186 ? 3.833 5.668 8.246 1.00 67.69 186 ILE A O 1
ATOM 1426 N N . GLU A 1 187 ? 3.796 6.033 10.440 1.00 54.50 187 GLU A N 1
ATOM 1427 C CA . GLU A 1 187 ? 4.081 7.470 10.332 1.00 54.50 187 GLU A CA 1
ATOM 1428 C C . GLU A 1 187 ? 5.449 7.753 9.663 1.00 54.50 187 GLU A C 1
ATOM 1430 O O . GLU A 1 187 ? 5.658 8.828 9.097 1.00 54.50 187 GLU A O 1
ATOM 1435 N N . GLN A 1 188 ? 6.343 6.755 9.590 1.00 45.31 188 GLN A N 1
ATOM 1436 C CA . GLN A 1 188 ? 7.570 6.828 8.784 1.00 45.31 188 GLN A CA 1
ATOM 1437 C C . GLN A 1 188 ? 7.322 6.744 7.260 1.00 45.31 188 GLN A C 1
ATOM 1439 O O . GLN A 1 188 ? 8.108 7.307 6.492 1.00 45.31 188 GLN A O 1
ATOM 1444 N N . LEU A 1 189 ? 6.215 6.132 6.810 1.00 44.06 189 LEU A N 1
ATOM 1445 C CA . LEU A 1 189 ? 5.862 5.944 5.390 1.00 44.06 189 LEU A CA 1
ATOM 1446 C C . LEU A 1 189 ? 5.338 7.216 4.698 1.00 44.06 189 LEU A C 1
ATOM 1448 O O . LEU A 1 189 ? 5.374 7.294 3.473 1.00 44.06 189 LEU A O 1
ATOM 1452 N N . GLY A 1 190 ? 4.985 8.264 5.453 1.00 39.19 190 GLY A N 1
ATOM 1453 C CA . GLY A 1 190 ? 5.141 9.641 4.974 1.00 39.19 190 GLY A CA 1
ATOM 1454 C C . GLY A 1 190 ? 3.952 10.595 5.101 1.00 39.19 190 GLY A C 1
ATOM 1455 O O . GLY A 1 190 ? 2.860 10.366 4.591 1.00 39.19 190 GLY A O 1
ATOM 1456 N N . SER A 1 191 ? 4.242 11.766 5.673 1.00 37.12 191 SER A N 1
ATOM 1457 C CA . SER A 1 191 ? 3.365 12.938 5.743 1.00 37.12 191 SER A CA 1
ATOM 1458 C C . SER A 1 191 ? 3.165 13.637 4.387 1.00 37.12 191 SER A C 1
ATOM 1460 O O . SER A 1 191 ? 3.571 14.782 4.203 1.00 37.12 191 SER A O 1
ATOM 1462 N N . SER A 1 192 ? 2.503 12.973 3.438 1.00 40.88 192 SER A N 1
ATOM 1463 C CA . SER A 1 192 ? 1.719 13.669 2.411 1.00 40.88 192 SER A CA 1
ATOM 1464 C C . SER A 1 192 ? 0.247 13.454 2.735 1.00 40.88 192 SER A C 1
ATOM 1466 O O . SER A 1 192 ? -0.183 12.306 2.810 1.00 40.88 192 SER A O 1
ATOM 1468 N N . THR A 1 193 ? -0.480 14.551 2.976 1.00 45.34 193 THR A N 1
ATOM 1469 C CA . THR A 1 193 ? -1.954 14.671 2.922 1.00 45.34 193 THR A CA 1
ATOM 1470 C C . THR A 1 193 ? -2.710 13.335 2.934 1.00 45.34 193 THR A C 1
ATOM 1472 O O . THR A 1 193 ? -3.199 12.855 1.912 1.00 45.34 193 THR A O 1
ATOM 1475 N N . THR A 1 194 ? -2.807 12.715 4.119 1.00 51.06 194 THR A N 1
ATOM 1476 C CA . THR A 1 194 ? -3.298 11.326 4.254 1.00 51.06 194 THR A CA 1
ATOM 1477 C C . THR A 1 194 ? -4.724 11.116 3.738 1.00 51.06 194 THR A C 1
ATOM 1479 O O . THR A 1 194 ? -5.122 9.987 3.481 1.00 51.06 194 THR A O 1
ATOM 1482 N N . GLU A 1 195 ? -5.500 12.183 3.552 1.00 46.69 195 GLU A N 1
ATOM 1483 C CA . GLU A 1 195 ? -6.842 12.146 2.970 1.00 46.69 195 GLU A CA 1
ATOM 1484 C C . GLU A 1 195 ? -6.879 12.040 1.439 1.00 46.69 195 GLU A C 1
ATOM 1486 O O . GLU A 1 195 ? -7.838 11.490 0.904 1.00 46.69 195 GLU A O 1
ATOM 1491 N N . GLU A 1 196 ? -5.845 12.502 0.733 1.00 47.72 196 GLU A N 1
ATOM 1492 C CA . GLU A 1 196 ? -5.755 12.381 -0.728 1.00 47.72 196 GLU A CA 1
ATOM 1493 C C . GLU A 1 196 ? -5.349 10.953 -1.115 1.00 47.72 196 GLU A C 1
ATOM 1495 O O . GLU A 1 196 ? -6.010 10.309 -1.930 1.00 47.72 196 GLU A O 1
ATOM 1500 N N . LEU A 1 197 ? -4.330 10.401 -0.445 1.00 49.56 197 LEU A N 1
ATOM 1501 C CA . LEU A 1 197 ? -3.883 9.018 -0.655 1.00 49.56 197 LEU A CA 1
ATOM 1502 C C . LEU A 1 197 ? -4.977 7.985 -0.312 1.00 49.56 197 LEU A C 1
ATOM 1504 O O . LEU A 1 197 ? -5.089 6.973 -0.999 1.00 49.56 197 LEU A O 1
ATOM 1508 N N . ARG A 1 198 ? -5.847 8.266 0.674 1.00 49.91 198 ARG A N 1
ATOM 1509 C CA . ARG A 1 198 ? -7.032 7.439 1.006 1.00 49.91 198 ARG A CA 1
ATOM 1510 C C . ARG A 1 198 ? -8.090 7.364 -0.103 1.00 49.91 198 ARG A C 1
ATOM 1512 O O . ARG A 1 198 ? -8.924 6.464 -0.049 1.00 49.91 198 ARG A O 1
ATOM 1519 N N . ARG A 1 199 ? -8.103 8.298 -1.064 1.00 44.66 199 ARG A N 1
ATOM 1520 C CA . ARG A 1 199 ? -9.066 8.323 -2.187 1.00 44.66 199 ARG A CA 1
ATOM 1521 C C . ARG A 1 199 ? -8.518 7.695 -3.468 1.00 44.66 199 ARG A C 1
ATOM 1523 O O . ARG A 1 199 ? -9.301 7.316 -4.326 1.00 44.66 199 ARG A O 1
ATOM 1530 N N . ILE A 1 200 ? -7.195 7.607 -3.600 1.00 47.25 200 ILE A N 1
ATOM 1531 C CA . ILE A 1 200 ? -6.515 7.148 -4.823 1.00 47.25 200 ILE A CA 1
ATOM 1532 C C . ILE A 1 200 ? -6.461 5.616 -4.914 1.00 47.25 200 ILE A C 1
ATOM 1534 O O . ILE A 1 200 ? -6.315 5.079 -6.007 1.00 47.25 200 ILE A O 1
ATOM 1538 N N . TYR A 1 201 ? -6.561 4.911 -3.782 1.00 51.59 201 TYR A N 1
ATOM 1539 C CA . TYR A 1 201 ? -6.362 3.465 -3.739 1.00 51.59 201 TYR A CA 1
ATOM 1540 C C . TYR A 1 201 ? -7.233 2.812 -2.658 1.00 51.59 201 TYR A C 1
ATOM 1542 O O . TYR A 1 201 ? -6.838 2.690 -1.496 1.00 51.59 201 TYR A O 1
ATOM 1550 N N . ARG A 1 202 ? -8.451 2.439 -3.057 1.00 52.75 202 ARG A N 1
ATOM 1551 C CA . ARG A 1 202 ? -9.394 1.617 -2.291 1.00 52.75 202 ARG A CA 1
ATOM 1552 C C . ARG A 1 202 ? -9.781 0.435 -3.163 1.00 52.75 202 ARG A C 1
ATOM 1554 O O . ARG A 1 202 ? -10.540 0.614 -4.109 1.00 52.75 202 ARG A O 1
ATOM 1561 N N . HIS A 1 203 ? -9.259 -0.744 -2.847 1.00 59.94 203 HIS A N 1
ATOM 1562 C CA . HIS A 1 203 ? -9.810 -1.978 -3.398 1.00 59.94 203 HIS A CA 1
ATOM 1563 C C . HIS A 1 203 ? -10.948 -2.451 -2.506 1.00 59.94 203 HIS A C 1
ATOM 1565 O O . HIS A 1 203 ? -10.787 -2.497 -1.283 1.00 59.94 203 HIS A O 1
ATOM 1571 N N . GLU A 1 204 ? -12.069 -2.812 -3.127 1.00 58.81 204 GLU A N 1
ATOM 1572 C CA . GLU A 1 204 ? -13.072 -3.668 -2.501 1.00 58.81 204 GLU A CA 1
ATOM 1573 C C . GLU A 1 204 ? -12.401 -5.015 -2.216 1.00 58.81 204 GLU A C 1
ATOM 1575 O O . GLU A 1 204 ? -11.857 -5.651 -3.120 1.00 58.81 204 GLU A O 1
ATOM 1580 N N . HIS A 1 205 ? -12.342 -5.402 -0.944 1.00 68.25 205 HIS A N 1
ATOM 1581 C CA . HIS A 1 205 ? -11.556 -6.553 -0.504 1.00 68.25 205 HIS A CA 1
ATOM 1582 C C . HIS A 1 205 ? -12.344 -7.362 0.524 1.00 68.25 205 HIS A C 1
ATOM 1584 O O . HIS A 1 205 ? -11.992 -7.393 1.703 1.00 68.25 205 HIS A O 1
ATOM 1590 N N . ASP A 1 206 ? -13.381 -8.059 0.059 1.00 74.81 206 ASP A N 1
ATOM 1591 C CA . ASP A 1 206 ? -14.142 -8.997 0.883 1.00 74.81 206 ASP A CA 1
ATOM 1592 C C . ASP A 1 206 ? -13.228 -10.124 1.401 1.00 74.81 206 ASP A C 1
ATOM 1594 O O . ASP A 1 206 ? -12.764 -10.984 0.651 1.00 74.81 206 ASP A O 1
ATOM 1598 N N . ALA A 1 207 ? -12.916 -10.075 2.695 1.00 82.25 207 ALA A N 1
ATOM 1599 C CA . ALA A 1 207 ? -12.148 -11.094 3.398 1.00 82.25 207 ALA A CA 1
ATOM 1600 C C . ALA A 1 207 ? -12.529 -11.128 4.882 1.00 82.25 207 ALA A C 1
ATOM 1602 O O . ALA A 1 207 ? -12.737 -10.086 5.504 1.00 82.25 207 ALA A O 1
ATOM 1603 N N . ALA A 1 208 ? -12.567 -12.320 5.477 1.00 88.69 208 ALA A N 1
ATOM 1604 C CA . ALA A 1 208 ? -12.744 -12.461 6.919 1.00 88.69 208 ALA A CA 1
ATOM 1605 C C . ALA A 1 208 ? -11.512 -11.936 7.682 1.00 88.69 208 ALA A C 1
ATOM 1607 O O . ALA A 1 208 ? -10.367 -12.139 7.266 1.00 88.69 208 ALA A O 1
ATOM 1608 N N . LEU A 1 209 ? -11.745 -11.280 8.819 1.00 93.19 209 LEU A N 1
ATOM 1609 C CA . LEU A 1 209 ? -10.704 -10.792 9.721 1.00 93.19 209 LEU A CA 1
ATOM 1610 C C . LEU A 1 209 ? -11.047 -11.076 11.181 1.00 93.19 209 LEU A C 1
ATOM 1612 O O . LEU A 1 209 ? -12.213 -11.060 11.581 1.00 93.19 209 LEU A O 1
ATOM 1616 N N . ARG A 1 210 ? -10.006 -11.280 11.989 1.00 94.31 210 ARG A N 1
ATOM 1617 C CA . ARG A 1 210 ? -10.116 -11.383 13.447 1.00 94.31 210 ARG A CA 1
ATOM 1618 C C . ARG A 1 210 ? -9.854 -10.017 14.067 1.00 94.31 210 ARG A C 1
ATOM 1620 O O . ARG A 1 210 ? -8.836 -9.392 13.768 1.00 94.31 210 ARG A O 1
ATOM 1627 N N . LEU A 1 211 ? -10.772 -9.565 14.916 1.00 94.06 211 LEU A N 1
ATOM 1628 C CA . LEU A 1 211 ? -10.742 -8.268 15.585 1.00 94.06 211 LEU A CA 1
ATOM 1629 C C . LEU A 1 211 ? -10.638 -8.455 17.104 1.00 94.06 211 LEU A C 1
ATOM 1631 O O . LEU A 1 211 ? -11.528 -9.044 17.719 1.00 94.06 211 LEU A O 1
ATOM 1635 N N . TRP A 1 212 ? -9.609 -7.865 17.716 1.00 94.31 212 TRP A N 1
ATOM 1636 C CA . TRP A 1 212 ? -9.496 -7.725 19.170 1.00 94.31 212 TRP A CA 1
ATOM 1637 C C . TRP A 1 212 ? -9.583 -6.250 19.564 1.00 94.31 212 TRP A C 1
ATOM 1639 O O . TRP A 1 212 ? -8.830 -5.408 19.071 1.00 94.31 212 TRP A O 1
ATOM 1649 N N . THR A 1 213 ? -10.487 -5.943 20.490 1.00 91.38 213 THR A N 1
ATOM 1650 C CA . THR A 1 213 ? -10.726 -4.590 21.019 1.00 91.38 213 THR A CA 1
ATOM 1651 C C . THR A 1 213 ? -9.989 -4.308 22.328 1.00 91.38 213 THR A C 1
ATOM 1653 O O . THR A 1 213 ? -9.884 -3.153 22.733 1.00 91.38 213 THR A O 1
ATOM 1656 N N . GLN A 1 214 ? -9.476 -5.351 22.984 1.00 86.75 214 GLN A N 1
ATOM 1657 C CA . GLN A 1 214 ? -8.817 -5.289 24.285 1.00 86.75 214 GLN A CA 1
ATOM 1658 C C . GLN A 1 214 ? -7.727 -6.364 24.416 1.00 86.75 214 GLN A C 1
ATOM 1660 O O . GLN A 1 214 ? -7.653 -7.300 23.621 1.00 86.75 214 GLN A O 1
ATOM 1665 N N . TRP A 1 215 ? -6.887 -6.209 25.437 1.00 80.44 215 TRP A N 1
ATOM 1666 C CA . TRP A 1 215 ? -5.896 -7.186 25.886 1.00 80.44 215 TRP A CA 1
ATOM 1667 C C . TRP A 1 215 ? -6.286 -7.648 27.304 1.00 80.44 215 TRP A C 1
ATOM 1669 O O . TRP A 1 215 ? -6.629 -6.769 28.099 1.00 80.44 215 TRP A O 1
ATOM 1679 N N . PRO A 1 216 ? -6.213 -8.949 27.660 1.00 83.88 216 PRO A N 1
ATOM 1680 C CA . PRO A 1 216 ? -5.679 -10.081 26.884 1.00 83.88 216 PRO A CA 1
ATOM 1681 C C . PRO A 1 216 ? -6.503 -10.500 25.654 1.00 83.88 216 PRO A C 1
ATOM 1683 O O . PRO A 1 216 ? -7.674 -10.161 25.520 1.00 83.88 216 PRO A O 1
ATOM 1686 N N . MET A 1 217 ? -5.881 -11.253 24.738 1.00 80.50 217 MET A N 1
ATOM 1687 C CA . MET A 1 217 ? -6.488 -11.719 23.474 1.00 80.50 217 MET A CA 1
ATOM 1688 C C . MET A 1 217 ? -7.373 -12.978 23.625 1.00 80.50 217 MET A C 1
ATOM 1690 O O . MET A 1 217 ? -7.391 -13.831 22.739 1.00 80.50 217 MET A O 1
ATOM 1694 N N . GLU A 1 218 ? -8.095 -13.108 24.739 1.00 81.31 218 GLU A N 1
ATOM 1695 C CA . GLU A 1 218 ? -8.891 -14.302 25.088 1.00 81.31 218 GLU A CA 1
ATOM 1696 C C . GLU A 1 218 ? -10.057 -14.566 24.125 1.00 81.31 218 GLU A C 1
ATOM 1698 O O . GLU A 1 218 ? -10.375 -15.716 23.829 1.00 81.31 218 GLU A O 1
ATOM 1703 N N . SER A 1 219 ? -10.671 -13.509 23.593 1.00 83.94 219 SER A N 1
ATOM 1704 C CA . SER A 1 219 ? -11.742 -13.589 22.600 1.00 83.94 219 SER A CA 1
ATOM 1705 C C . SER A 1 219 ? -11.529 -12.573 21.478 1.00 83.94 219 SER A C 1
ATOM 1707 O O . SER A 1 219 ? -10.917 -11.521 21.671 1.00 83.94 219 SER A O 1
ATOM 1709 N N . HIS A 1 220 ? -12.024 -12.902 20.285 1.00 89.06 220 HIS A N 1
ATOM 1710 C CA . HIS A 1 220 ? -12.054 -12.011 19.128 1.00 89.06 220 HIS A CA 1
ATOM 1711 C C . HIS A 1 220 ? -13.458 -11.974 18.533 1.00 89.06 220 HIS A C 1
ATOM 1713 O O . HIS A 1 220 ? -14.202 -12.949 18.620 1.00 89.06 220 HIS A O 1
ATOM 1719 N N . SER A 1 221 ? -13.813 -10.848 17.918 1.00 88.56 221 SER A N 1
ATOM 1720 C CA . SER A 1 221 ? -14.951 -10.793 16.998 1.00 88.56 221 SER A CA 1
ATOM 1721 C C . SER A 1 221 ? -14.483 -11.194 15.602 1.00 88.56 221 SER A C 1
ATOM 1723 O O . SER A 1 221 ? -13.393 -10.798 15.178 1.00 88.56 221 SER A O 1
ATOM 1725 N N . GLU A 1 222 ? -15.311 -11.934 14.872 1.00 92.50 222 GLU A N 1
ATOM 1726 C CA . GLU A 1 222 ? -15.181 -12.012 13.419 1.00 92.50 222 GLU A CA 1
ATOM 1727 C C . GLU A 1 222 ? -15.777 -10.749 12.788 1.00 92.50 222 GLU A C 1
ATOM 1729 O O . GLU A 1 222 ? -16.801 -10.225 13.234 1.00 92.50 222 GLU A O 1
ATOM 1734 N N . ALA A 1 223 ? -15.108 -10.246 11.758 1.00 91.75 223 ALA A N 1
ATOM 1735 C CA . ALA A 1 223 ? -15.538 -9.106 10.963 1.00 91.75 223 ALA A CA 1
ATOM 1736 C C . ALA A 1 223 ? -15.164 -9.334 9.490 1.00 91.75 223 ALA A C 1
ATOM 1738 O O . ALA A 1 223 ? -14.358 -10.209 9.166 1.00 91.75 223 ALA A O 1
ATOM 1739 N N . ARG A 1 224 ? -15.745 -8.541 8.589 1.00 91.69 224 ARG A N 1
ATOM 1740 C CA . ARG A 1 224 ? -15.463 -8.573 7.148 1.00 91.69 224 ARG A CA 1
ATOM 1741 C C . ARG A 1 224 ? -14.684 -7.321 6.757 1.00 91.69 224 ARG A C 1
ATOM 1743 O O . ARG A 1 224 ? -15.079 -6.214 7.109 1.00 91.69 224 ARG A O 1
ATOM 1750 N N . LEU A 1 225 ? -13.572 -7.477 6.051 1.00 90.12 225 LEU A N 1
ATOM 1751 C CA . LEU A 1 225 ? -12.881 -6.375 5.386 1.00 90.12 225 LEU A CA 1
ATOM 1752 C C . LEU A 1 225 ? -13.757 -5.905 4.213 1.00 90.12 225 LEU A C 1
ATOM 1754 O O . LEU A 1 225 ? -14.310 -6.736 3.501 1.00 90.12 225 LEU A O 1
ATOM 1758 N N . GLN A 1 226 ? -13.924 -4.592 4.052 1.00 86.62 226 GLN A N 1
ATOM 1759 C CA . GLN A 1 226 ? -14.772 -4.006 3.006 1.00 86.62 226 GLN A CA 1
ATOM 1760 C C . GLN A 1 226 ? -13.933 -3.195 2.013 1.00 86.62 226 GLN A C 1
ATOM 1762 O O . GLN A 1 226 ? -13.917 -3.505 0.825 1.00 86.62 226 GLN A O 1
ATOM 1767 N N . ASP A 1 227 ? -13.148 -2.227 2.500 1.00 81.69 227 ASP A N 1
ATOM 1768 C CA . ASP A 1 227 ? -12.140 -1.538 1.683 1.00 81.69 227 ASP A CA 1
ATOM 1769 C C . ASP A 1 227 ? -10.757 -1.564 2.331 1.00 81.69 227 ASP A C 1
ATOM 1771 O O . ASP A 1 227 ? -10.638 -1.540 3.557 1.00 81.69 227 ASP A O 1
ATOM 1775 N N . LEU A 1 228 ? -9.708 -1.590 1.504 1.00 80.81 228 LEU A N 1
ATOM 1776 C CA . LEU A 1 228 ? -8.316 -1.533 1.947 1.00 80.81 228 LEU A CA 1
ATOM 1777 C C . LEU A 1 228 ? -7.525 -0.445 1.207 1.00 80.81 228 LEU A C 1
ATOM 1779 O O . LEU A 1 228 ? -7.579 -0.339 -0.018 1.00 80.81 228 LEU A O 1
ATOM 1783 N N . SER A 1 229 ? -6.745 0.328 1.967 1.00 73.69 229 SER A N 1
ATOM 1784 C CA . SER A 1 229 ? -5.841 1.379 1.483 1.00 73.69 229 SER A CA 1
ATOM 1785 C C . SER A 1 229 ? -4.508 1.367 2.247 1.00 73.69 229 SER A C 1
ATOM 1787 O O . SER A 1 229 ? -4.375 0.727 3.289 1.00 73.69 229 SER A O 1
ATOM 1789 N N . LEU A 1 230 ? -3.524 2.147 1.788 1.00 68.06 230 LEU A N 1
ATOM 1790 C CA . LEU A 1 230 ? -2.217 2.279 2.456 1.00 68.06 230 LEU A CA 1
ATOM 1791 C C . LEU A 1 230 ? -2.280 2.912 3.863 1.00 68.06 230 LEU A C 1
ATOM 1793 O O . LEU A 1 230 ? -1.347 2.753 4.646 1.00 68.06 230 LEU A O 1
ATOM 1797 N N . ALA A 1 231 ? -3.351 3.643 4.191 1.00 74.38 231 ALA A N 1
ATOM 1798 C CA . ALA A 1 231 ? -3.479 4.406 5.440 1.00 74.38 231 ALA A CA 1
ATOM 1799 C C . ALA A 1 231 ? -4.534 3.841 6.413 1.00 74.38 231 ALA A C 1
ATOM 1801 O O . ALA A 1 231 ? -4.780 4.435 7.468 1.00 74.38 231 ALA A O 1
ATOM 1802 N N . GLY A 1 232 ? -5.199 2.743 6.051 1.00 85.19 232 GLY A N 1
ATOM 1803 C CA . GLY A 1 232 ? -6.341 2.211 6.786 1.00 85.19 232 GLY A CA 1
ATOM 1804 C C . GLY A 1 232 ? -7.265 1.347 5.932 1.00 85.19 232 GLY A C 1
ATOM 1805 O O . GL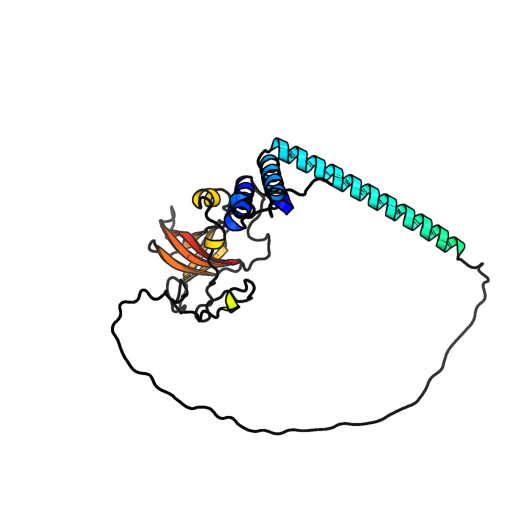Y A 1 232 ? -7.055 1.185 4.729 1.00 85.19 232 GLY A O 1
ATOM 1806 N N . CYS A 1 233 ? -8.322 0.844 6.555 1.00 88.06 233 CYS A N 1
ATOM 1807 C CA . CYS A 1 233 ? -9.372 0.043 5.928 1.00 88.06 233 CYS A CA 1
ATOM 1808 C C . CYS A 1 233 ? -10.758 0.452 6.444 1.00 88.06 233 CYS A C 1
ATOM 1810 O O . CYS A 1 233 ? -10.869 1.105 7.486 1.00 88.06 233 CYS A O 1
ATOM 1812 N N . ALA A 1 234 ? -11.812 0.043 5.744 1.00 90.62 234 ALA A N 1
ATOM 1813 C CA . ALA A 1 234 ? -13.132 -0.103 6.349 1.00 90.62 234 ALA A CA 1
ATOM 1814 C C . ALA A 1 234 ? -13.418 -1.580 6.612 1.00 90.62 234 ALA A C 1
ATOM 1816 O O . ALA A 1 234 ? -13.097 -2.440 5.788 1.00 90.62 234 ALA A O 1
ATOM 1817 N N . ILE A 1 235 ? -14.046 -1.854 7.750 1.00 92.75 235 ILE A N 1
ATOM 1818 C CA . ILE A 1 235 ? -14.506 -3.185 8.137 1.00 92.75 235 ILE A CA 1
ATOM 1819 C C . ILE A 1 235 ? -16.002 -3.152 8.447 1.00 92.75 235 ILE A C 1
ATOM 1821 O O . ILE A 1 235 ? -16.554 -2.106 8.790 1.00 92.75 235 ILE A O 1
ATOM 1825 N N . GLU A 1 236 ? -16.643 -4.306 8.373 1.00 92.62 236 GLU A N 1
ATOM 1826 C CA . GLU A 1 236 ? -18.010 -4.537 8.814 1.00 92.62 236 GLU A CA 1
ATOM 1827 C C . GLU A 1 236 ? -18.013 -5.532 9.979 1.00 92.62 236 GLU A C 1
ATOM 1829 O O . GLU A 1 236 ? -17.423 -6.608 9.890 1.00 92.62 236 GLU A O 1
ATOM 1834 N N . CYS A 1 237 ? -18.655 -5.163 11.086 1.00 92.19 237 CYS A N 1
ATOM 1835 C CA . CYS A 1 237 ? -18.665 -5.931 12.332 1.00 92.19 237 CYS A CA 1
ATOM 1836 C C . CYS A 1 237 ? -20.076 -5.960 12.936 1.00 92.19 237 CYS A C 1
ATOM 1838 O O . CYS A 1 237 ? -20.816 -4.987 12.817 1.00 92.19 237 CYS A O 1
ATOM 1840 N N . GLY A 1 238 ? -20.449 -7.035 13.637 1.00 90.19 238 GLY A N 1
ATOM 1841 C CA . GLY A 1 238 ? -21.710 -7.078 14.397 1.00 90.19 238 GLY A CA 1
ATOM 1842 C C . GLY A 1 238 ? -21.734 -6.146 15.620 1.00 90.19 238 GLY A C 1
ATOM 1843 O O . GLY A 1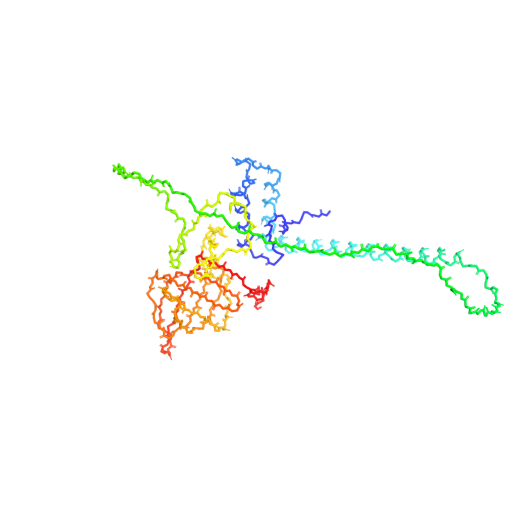 238 ? -22.804 -5.806 16.113 1.00 90.19 238 GLY A O 1
ATOM 1844 N N . ASN A 1 239 ? -20.564 -5.703 16.091 1.00 89.50 239 ASN A N 1
ATOM 1845 C CA . ASN A 1 239 ? -20.404 -4.884 17.292 1.00 89.50 239 ASN A CA 1
ATOM 1846 C C . ASN A 1 239 ? -19.987 -3.447 16.942 1.00 89.50 239 ASN A C 1
ATOM 1848 O O . ASN A 1 239 ? -19.040 -3.238 16.181 1.00 89.50 239 ASN A O 1
ATOM 1852 N N . ALA A 1 240 ? -20.645 -2.457 17.549 1.00 91.19 240 ALA A N 1
ATOM 1853 C CA . ALA A 1 240 ? -20.242 -1.056 17.453 1.00 91.19 240 ALA A CA 1
ATOM 1854 C C . ALA A 1 240 ? -18.934 -0.794 18.222 1.00 91.19 240 ALA A C 1
ATOM 1856 O O . ALA A 1 240 ? -18.734 -1.331 19.311 1.00 91.19 240 ALA A O 1
ATOM 1857 N N . LEU A 1 241 ? -18.067 0.075 17.688 1.00 91.81 241 LEU A N 1
ATOM 1858 C CA . LEU A 1 241 ? -16.806 0.470 18.326 1.00 91.81 241 LEU A CA 1
ATOM 1859 C C . LEU A 1 241 ? -16.727 1.985 18.532 1.00 91.81 241 LEU A C 1
ATOM 1861 O O . LEU A 1 241 ? -17.063 2.767 17.641 1.00 91.81 241 LEU A O 1
ATOM 1865 N N . SER A 1 242 ? -16.222 2.403 19.691 1.00 90.06 242 SER A N 1
ATOM 1866 C CA . SER A 1 242 ? -16.012 3.817 20.007 1.00 90.06 242 SER A CA 1
ATOM 1867 C C . SER A 1 242 ? -14.892 4.436 19.152 1.00 90.06 242 SER A C 1
ATOM 1869 O O . SER A 1 242 ? -13.850 3.806 18.953 1.00 90.06 242 SER A O 1
ATOM 1871 N N . PRO A 1 243 ? -15.045 5.685 18.670 1.00 90.88 243 PRO A N 1
ATOM 1872 C CA . PRO A 1 243 ? -13.954 6.426 18.043 1.00 90.88 243 PRO A CA 1
ATOM 1873 C C . PRO A 1 243 ? -12.734 6.576 18.961 1.00 90.88 243 PRO A C 1
ATOM 1875 O O . PRO A 1 243 ? -12.859 6.678 20.180 1.00 90.88 243 PRO A O 1
ATOM 1878 N N . ASN A 1 244 ? -11.549 6.626 18.356 1.00 86.62 244 ASN A N 1
ATOM 1879 C CA . ASN A 1 244 ?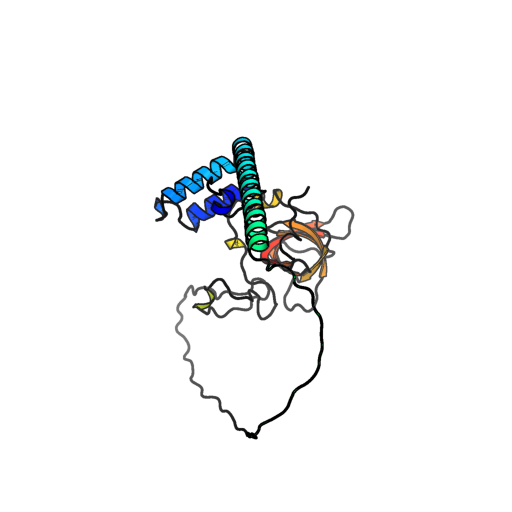 -10.225 6.646 18.986 1.00 86.62 244 ASN A CA 1
ATOM 1880 C C . ASN A 1 244 ? -9.851 5.384 19.795 1.00 86.62 244 ASN A C 1
ATOM 1882 O O . ASN A 1 244 ? -8.753 5.330 20.350 1.00 86.62 244 ASN A O 1
ATOM 1886 N N . THR A 1 245 ? -10.696 4.346 19.842 1.00 90.25 245 THR A N 1
ATOM 1887 C CA . THR A 1 245 ? -10.307 3.043 20.407 1.00 90.25 245 THR A CA 1
ATOM 1888 C C . THR A 1 245 ? -9.179 2.418 19.583 1.00 90.25 245 THR A C 1
ATOM 1890 O O . THR A 1 245 ? -9.212 2.425 18.350 1.00 90.25 245 THR A O 1
ATOM 1893 N N . MET A 1 246 ? -8.187 1.858 20.278 1.00 90.62 246 MET A N 1
ATOM 1894 C CA . MET A 1 246 ? -7.085 1.113 19.673 1.00 90.62 246 MET A CA 1
ATOM 1895 C C . MET A 1 246 ? -7.447 -0.369 19.573 1.00 90.62 246 MET A C 1
ATOM 1897 O O . MET A 1 246 ? -7.697 -1.006 20.592 1.00 90.62 246 MET A O 1
ATOM 1901 N N . VAL A 1 247 ? -7.441 -0.916 18.360 1.00 93.44 247 VAL A N 1
ATOM 1902 C CA . VAL A 1 247 ? -7.794 -2.316 18.072 1.00 93.44 247 VAL A CA 1
ATOM 1903 C C . VAL A 1 247 ? -6.653 -3.038 17.361 1.00 93.44 247 VAL A C 1
ATOM 1905 O O . VAL A 1 247 ? -5.834 -2.410 16.688 1.00 93.44 247 VAL A O 1
ATOM 1908 N N . LEU A 1 248 ? -6.608 -4.361 17.478 1.00 92.62 248 LEU A N 1
ATOM 1909 C CA . LEU A 1 248 ? -5.752 -5.227 16.671 1.00 92.62 248 LEU A CA 1
ATOM 1910 C C . LEU A 1 248 ? -6.621 -5.955 15.643 1.00 92.62 248 LEU A C 1
ATOM 1912 O O . LEU A 1 248 ? -7.628 -6.559 16.010 1.00 92.62 248 LEU A O 1
ATOM 1916 N N . ILE A 1 249 ? -6.207 -5.924 14.376 1.00 93.62 249 ILE A N 1
ATOM 1917 C CA . ILE A 1 249 ? -6.772 -6.770 13.319 1.00 93.62 249 ILE A CA 1
ATOM 1918 C C . ILE A 1 249 ? -5.726 -7.755 12.803 1.00 93.62 249 ILE A C 1
ATOM 1920 O O . ILE A 1 249 ? -4.539 -7.423 12.703 1.00 93.62 249 ILE A O 1
ATOM 1924 N N . ASP A 1 250 ? -6.174 -8.958 12.454 1.00 92.31 250 ASP A N 1
ATOM 1925 C CA . ASP A 1 250 ? -5.341 -10.004 11.860 1.00 92.31 250 ASP A CA 1
ATOM 1926 C C . ASP A 1 250 ? -6.110 -10.726 10.738 1.00 92.31 250 ASP A C 1
ATOM 1928 O O . ASP A 1 250 ? -7.234 -11.194 10.943 1.00 92.31 250 ASP A O 1
ATOM 1932 N N . THR A 1 251 ? -5.506 -10.801 9.551 1.00 89.19 251 THR A N 1
ATOM 1933 C CA . THR A 1 251 ? -5.993 -11.518 8.357 1.00 89.19 251 THR A CA 1
ATOM 1934 C C . THR A 1 251 ? -4.876 -12.379 7.776 1.00 89.19 251 THR A C 1
ATOM 1936 O O . THR A 1 251 ? -3.723 -12.297 8.203 1.00 89.19 251 THR A O 1
ATOM 1939 N N . ASP A 1 252 ? -5.166 -13.182 6.756 1.00 84.31 252 ASP A N 1
ATOM 1940 C CA . ASP A 1 252 ? -4.118 -13.886 6.004 1.00 84.31 252 ASP A CA 1
ATOM 1941 C C . ASP A 1 252 ? -3.215 -12.921 5.216 1.00 84.31 252 ASP A C 1
ATOM 1943 O O . ASP A 1 252 ? -2.049 -13.220 4.960 1.00 84.31 252 ASP A O 1
ATOM 1947 N N . ALA A 1 253 ? -3.729 -11.733 4.879 1.00 80.19 253 ALA A N 1
ATOM 1948 C CA . ALA A 1 253 ? -3.039 -10.736 4.070 1.00 80.19 253 ALA A CA 1
ATOM 1949 C C . ALA A 1 253 ? -2.194 -9.742 4.889 1.00 80.19 253 ALA A C 1
ATOM 1951 O O . ALA A 1 253 ? -1.116 -9.334 4.447 1.00 80.19 253 ALA A O 1
ATOM 1952 N N . LEU A 1 254 ? -2.645 -9.354 6.087 1.00 86.25 254 LEU A N 1
ATOM 1953 C CA . LEU A 1 254 ? -1.982 -8.370 6.948 1.00 86.25 254 LEU A CA 1
ATOM 1954 C C . LEU A 1 254 ? -2.253 -8.603 8.439 1.00 86.25 254 LEU A C 1
ATOM 1956 O O . LEU A 1 254 ? -3.211 -9.265 8.822 1.00 86.25 254 LEU A O 1
ATOM 1960 N N . LYS A 1 255 ? -1.437 -7.981 9.290 1.00 90.06 255 LYS A N 1
ATOM 1961 C CA . LYS A 1 255 ? -1.725 -7.746 10.712 1.00 90.06 255 LYS A CA 1
ATOM 1962 C C . LYS A 1 255 ? -1.477 -6.273 11.018 1.00 90.06 255 LYS A C 1
ATOM 1964 O O . LYS A 1 255 ? -0.488 -5.726 10.529 1.00 90.06 255 LYS A O 1
ATOM 1969 N N . ALA A 1 256 ? -2.340 -5.616 11.792 1.00 91.00 256 ALA A N 1
ATOM 1970 C CA . ALA A 1 256 ? -2.215 -4.178 12.051 1.00 91.00 256 ALA A CA 1
ATOM 1971 C C . ALA A 1 256 ? -2.809 -3.743 13.397 1.00 91.00 256 ALA A C 1
ATOM 1973 O O . ALA A 1 256 ? -3.894 -4.189 13.771 1.00 91.00 256 ALA A O 1
ATOM 1974 N N . ILE A 1 257 ? -2.138 -2.816 14.091 1.00 90.69 257 ILE A N 1
ATOM 1975 C CA . ILE A 1 257 ? -2.774 -2.043 15.168 1.00 90.69 257 ILE A CA 1
ATOM 1976 C C . ILE A 1 257 ? -3.433 -0.819 14.530 1.00 90.69 257 ILE A C 1
ATOM 1978 O O . ILE A 1 257 ? -2.780 -0.060 13.806 1.00 90.69 257 ILE A O 1
ATOM 1982 N N . CYS A 1 258 ? -4.713 -0.611 14.824 1.00 91.38 258 CYS A N 1
ATOM 1983 C CA . CYS A 1 258 ? -5.540 0.427 14.223 1.00 91.38 258 CYS A CA 1
ATOM 1984 C C . CYS A 1 258 ? -6.173 1.348 15.270 1.00 91.38 258 CYS A C 1
ATOM 1986 O O . CYS A 1 258 ? -6.440 0.938 16.394 1.00 91.38 258 CYS A O 1
ATOM 1988 N N . GLU A 1 259 ? -6.470 2.576 14.860 1.00 91.69 259 GLU A N 1
ATOM 1989 C CA . GLU A 1 259 ? -7.288 3.556 15.576 1.00 91.69 259 GLU A CA 1
ATOM 1990 C C . GLU A 1 259 ? -8.667 3.638 14.897 1.00 91.69 259 GLU A C 1
ATOM 1992 O O . GLU A 1 259 ? -8.747 3.850 13.682 1.00 91.69 259 GLU A O 1
ATOM 1997 N N . VAL A 1 260 ? -9.757 3.481 15.653 1.00 92.62 260 VAL A N 1
ATOM 1998 C CA . VAL A 1 260 ? -11.125 3.633 15.124 1.00 92.62 260 VAL A CA 1
ATOM 1999 C C . VAL A 1 260 ? -11.388 5.103 14.783 1.00 92.62 260 VAL A C 1
ATOM 2001 O O . VAL A 1 260 ? -11.421 5.959 15.662 1.00 92.62 260 VAL A O 1
ATOM 2004 N N . ARG A 1 261 ? -11.611 5.414 13.504 1.00 90.88 261 ARG A N 1
ATOM 2005 C CA . ARG A 1 261 ? -11.882 6.775 13.005 1.00 90.88 261 ARG A CA 1
ATOM 2006 C C . ARG A 1 261 ? -13.368 7.111 12.960 1.00 90.88 261 ARG A C 1
ATOM 2008 O O . ARG A 1 261 ? -13.738 8.257 13.191 1.00 90.88 261 ARG A O 1
ATOM 2015 N N . TYR A 1 262 ? -14.209 6.130 12.647 1.00 90.50 262 TYR A N 1
ATOM 2016 C CA . TYR A 1 262 ? -15.664 6.234 12.727 1.00 90.50 262 TYR A CA 1
ATOM 2017 C C . TYR A 1 262 ? -16.283 4.848 12.902 1.00 90.50 262 TYR A C 1
ATOM 2019 O O . TYR A 1 262 ? -15.708 3.855 12.466 1.00 90.50 262 TYR A O 1
ATOM 2027 N N . CYS A 1 263 ? -17.488 4.809 13.462 1.00 92.62 263 CYS A N 1
ATOM 2028 C CA . CYS A 1 263 ? -18.383 3.658 13.460 1.00 92.62 263 CYS A CA 1
ATOM 2029 C C . CYS A 1 263 ? -19.780 4.165 13.080 1.00 92.62 263 CYS A C 1
ATOM 2031 O O . CYS A 1 263 ? -20.214 5.201 13.588 1.00 92.62 263 CYS A O 1
ATOM 2033 N N . LYS A 1 264 ? -20.461 3.488 12.153 1.00 91.69 264 LYS A N 1
ATOM 2034 C CA . LYS A 1 264 ? -21.807 3.832 11.664 1.00 91.69 264 LYS A CA 1
ATOM 2035 C C . LYS A 1 264 ? -22.609 2.545 11.444 1.00 91.69 264 LYS A C 1
ATOM 2037 O O . LYS A 1 264 ? -22.005 1.569 11.011 1.00 91.69 264 LYS A O 1
ATOM 2042 N N . PRO A 1 265 ? -23.928 2.506 11.692 1.00 90.25 265 PRO A N 1
ATOM 2043 C CA . PRO A 1 265 ? -24.743 1.360 11.290 1.00 90.25 265 PRO A CA 1
ATOM 2044 C C . PRO A 1 265 ? -24.695 1.189 9.763 1.00 90.25 265 PRO A C 1
ATOM 2046 O O . PRO A 1 265 ? -24.687 2.181 9.028 1.00 90.25 265 PRO A O 1
ATOM 2049 N N . ALA A 1 266 ? -24.639 -0.052 9.287 1.00 83.94 266 ALA A N 1
ATOM 2050 C CA . ALA A 1 266 ? -24.693 -0.368 7.865 1.00 83.94 266 ALA A CA 1
ATOM 2051 C C . ALA A 1 266 ? -26.146 -0.304 7.359 1.00 83.94 266 ALA A C 1
ATOM 2053 O O . ALA A 1 266 ? -27.072 -0.806 7.998 1.00 83.94 266 ALA A O 1
ATOM 2054 N N . THR A 1 267 ? -26.365 0.338 6.210 1.00 78.81 267 THR A N 1
ATOM 2055 C CA . THR A 1 267 ? -27.713 0.583 5.677 1.00 78.81 267 THR A CA 1
ATOM 2056 C C . THR A 1 267 ? -28.419 -0.732 5.337 1.00 78.81 267 THR A C 1
ATOM 2058 O O . THR A 1 267 ? -28.042 -1.407 4.385 1.00 78.81 267 THR A O 1
ATOM 2061 N N . GLY A 1 268 ? -29.469 -1.072 6.091 1.00 73.12 268 GLY A N 1
ATOM 2062 C CA . GLY A 1 268 ? -30.260 -2.291 5.876 1.00 73.12 268 GLY A CA 1
ATOM 2063 C C . GLY A 1 268 ? -29.726 -3.552 6.567 1.00 73.12 268 GLY A C 1
ATOM 2064 O O . GLY A 1 268 ? -30.222 -4.636 6.278 1.00 73.12 268 GLY A O 1
ATOM 2065 N N . SER A 1 269 ? -28.756 -3.428 7.480 1.00 78.44 269 SER A N 1
ATOM 2066 C CA . SER A 1 269 ? -28.183 -4.549 8.238 1.00 78.44 269 SER A CA 1
ATOM 2067 C C . SER A 1 269 ? -28.176 -4.277 9.750 1.00 78.44 269 SER A C 1
ATOM 2069 O O . SER A 1 269 ? -28.341 -3.142 10.196 1.00 78.44 269 SER A O 1
ATOM 2071 N N . THR A 1 270 ? -27.966 -5.324 10.551 1.00 85.88 270 THR A N 1
ATOM 2072 C CA . THR A 1 270 ? -27.687 -5.238 11.999 1.00 85.88 270 THR A CA 1
ATOM 2073 C C . THR A 1 270 ? -26.206 -4.978 12.310 1.00 85.88 270 THR A C 1
ATOM 2075 O O . THR A 1 270 ? -25.830 -4.876 13.476 1.00 85.88 270 THR A O 1
ATOM 2078 N N . THR A 1 271 ? -25.362 -4.880 11.282 1.00 91.19 271 THR A N 1
ATOM 2079 C CA . THR A 1 271 ? -23.915 -4.652 11.374 1.00 91.19 271 THR A CA 1
ATOM 2080 C C . THR A 1 271 ? -23.540 -3.166 11.375 1.00 91.19 271 THR A C 1
ATOM 2082 O O . THR A 1 271 ? -24.331 -2.277 11.053 1.00 91.19 271 THR A O 1
ATOM 2085 N N . PHE A 1 272 ? -22.284 -2.891 11.718 1.00 92.06 272 PHE A N 1
ATOM 2086 C CA . PHE A 1 272 ? -21.671 -1.570 11.727 1.00 92.06 272 PHE A CA 1
ATOM 2087 C C . PHE A 1 272 ? -20.515 -1.511 10.727 1.00 92.06 272 PHE A C 1
ATOM 2089 O O . PHE A 1 272 ? -19.627 -2.361 10.749 1.00 92.06 272 PHE A O 1
ATOM 2096 N N . SER A 1 273 ? -20.500 -0.470 9.894 1.00 92.75 273 SER A N 1
ATOM 2097 C CA . SER A 1 273 ? -19.360 -0.080 9.067 1.00 92.75 273 SER A CA 1
ATOM 2098 C C . SER A 1 273 ? -18.412 0.802 9.882 1.00 92.75 273 SER A C 1
ATOM 2100 O O . SER A 1 273 ? -18.814 1.825 10.452 1.00 92.75 273 SER A O 1
ATOM 2102 N N . ILE A 1 274 ? -17.146 0.397 9.959 1.00 94.12 274 ILE A N 1
ATOM 2103 C CA . ILE A 1 274 ? -16.146 0.969 10.859 1.00 94.12 274 ILE A CA 1
ATOM 2104 C C . ILE A 1 274 ? -14.889 1.321 10.070 1.00 94.12 274 ILE A C 1
ATOM 2106 O O . ILE A 1 274 ? -14.242 0.453 9.487 1.00 94.12 274 ILE A O 1
ATOM 2110 N N . GLY A 1 275 ? -14.517 2.599 10.077 1.00 91.62 275 GLY A N 1
ATOM 2111 C CA . GLY A 1 275 ? -13.273 3.072 9.481 1.00 91.62 275 GLY A CA 1
ATOM 2112 C C . GLY A 1 275 ? -12.115 2.941 10.461 1.00 91.62 275 GLY A C 1
ATOM 2113 O O . GLY A 1 275 ? -12.152 3.537 11.538 1.00 91.62 275 GLY A O 1
ATOM 2114 N N . LEU A 1 276 ? -11.070 2.218 10.074 1.00 92.19 276 LEU A N 1
ATOM 2115 C CA . LEU A 1 276 ? -9.858 1.985 10.854 1.00 92.19 276 LEU A CA 1
ATOM 2116 C C . LEU A 1 276 ? -8.664 2.687 10.194 1.00 92.19 276 LEU A C 1
ATOM 2118 O O . LEU A 1 276 ? -8.349 2.414 9.038 1.00 92.19 276 LEU A O 1
ATOM 2122 N N . ALA A 1 277 ? -7.964 3.562 10.919 1.00 89.06 277 ALA A N 1
ATOM 2123 C CA . ALA A 1 277 ? -6.674 4.102 10.483 1.00 89.06 277 ALA A CA 1
ATOM 2124 C C . ALA A 1 277 ? -5.536 3.246 11.039 1.00 89.06 277 ALA A C 1
ATOM 2126 O O . ALA A 1 277 ? -5.491 2.980 12.239 1.00 89.06 277 ALA A O 1
ATOM 2127 N N . PHE A 1 278 ? -4.596 2.834 10.192 1.00 87.81 278 PHE A N 1
ATOM 2128 C CA . PHE A 1 278 ? -3.469 2.024 10.646 1.00 87.81 278 PHE A CA 1
ATOM 2129 C C . PHE A 1 278 ? -2.445 2.872 11.421 1.00 87.81 278 PHE A C 1
ATOM 2131 O O . PHE A 1 278 ? -2.114 3.986 11.013 1.00 87.81 278 PHE A O 1
ATOM 2138 N N . LYS A 1 279 ? -1.905 2.326 12.518 1.00 86.19 279 LYS A N 1
ATOM 2139 C CA . LYS A 1 279 ? -0.753 2.883 13.256 1.00 86.19 279 LYS A CA 1
ATOM 2140 C C . LYS A 1 279 ? 0.502 2.041 13.059 1.00 86.19 279 LYS A C 1
ATOM 2142 O O . LYS A 1 279 ? 1.577 2.589 12.827 1.00 86.19 279 LYS A O 1
ATOM 2147 N N . THR A 1 280 ? 0.350 0.719 13.098 1.00 85.12 280 THR A N 1
ATOM 2148 C CA . THR A 1 280 ? 1.387 -0.255 12.734 1.00 85.12 280 THR A CA 1
ATOM 2149 C C . THR A 1 280 ? 0.798 -1.286 11.777 1.00 85.12 280 THR A C 1
ATOM 2151 O O . THR A 1 280 ? -0.386 -1.610 11.877 1.00 85.12 280 THR A O 1
ATOM 2154 N N . LEU A 1 281 ? 1.594 -1.781 10.828 1.00 84.94 281 LEU A N 1
ATOM 2155 C CA . LEU A 1 281 ? 1.157 -2.713 9.781 1.00 84.94 281 LEU A CA 1
ATOM 2156 C C . LEU A 1 281 ? 2.303 -3.663 9.425 1.00 84.94 281 LEU A C 1
ATOM 2158 O O . LEU A 1 281 ? 3.399 -3.216 9.098 1.00 84.94 281 LEU A O 1
ATOM 2162 N N . LYS A 1 282 ? 2.024 -4.967 9.430 1.00 83.75 282 LYS A N 1
ATOM 2163 C CA . LYS A 1 282 ? 2.870 -6.012 8.845 1.00 83.75 282 LYS A CA 1
ATOM 2164 C C . LYS A 1 282 ? 2.070 -6.698 7.743 1.00 83.75 282 LYS A C 1
ATOM 2166 O O . LYS A 1 282 ? 1.079 -7.372 8.020 1.00 83.75 282 LYS A O 1
ATOM 2171 N N . ILE A 1 283 ? 2.484 -6.498 6.495 1.00 80.19 283 ILE A N 1
ATOM 2172 C CA . ILE A 1 283 ? 1.936 -7.225 5.346 1.00 80.19 283 ILE A CA 1
ATOM 2173 C C . ILE A 1 283 ? 2.466 -8.663 5.401 1.00 80.19 283 ILE A C 1
ATOM 2175 O O . ILE A 1 283 ? 3.662 -8.880 5.592 1.00 80.19 283 ILE A O 1
ATOM 2179 N N . LYS A 1 284 ? 1.562 -9.635 5.262 1.00 78.50 284 LYS A N 1
ATOM 2180 C CA . LYS A 1 284 ? 1.860 -11.074 5.173 1.00 78.50 284 LYS A CA 1
ATOM 2181 C C . LYS A 1 284 ? 1.753 -11.599 3.743 1.00 78.50 284 LYS A C 1
ATOM 2183 O O . LYS A 1 284 ? 2.426 -12.567 3.394 1.00 78.50 284 LYS A O 1
ATOM 2188 N N . ALA A 1 285 ? 0.872 -10.998 2.942 1.00 71.06 285 ALA A N 1
ATOM 2189 C CA . ALA A 1 285 ? 0.610 -11.437 1.581 1.00 71.06 285 ALA A CA 1
ATOM 2190 C C . ALA A 1 285 ? 1.852 -11.292 0.689 1.00 71.06 285 ALA A C 1
ATOM 2192 O O . ALA A 1 285 ? 2.756 -10.496 0.954 1.00 71.06 285 ALA A O 1
ATOM 2193 N N . ARG A 1 286 ? 1.876 -12.034 -0.423 1.00 56.66 286 ARG A N 1
ATOM 2194 C CA . ARG A 1 286 ? 2.953 -11.911 -1.415 1.00 56.66 286 ARG A CA 1
ATOM 2195 C C . ARG A 1 286 ? 2.929 -10.506 -2.043 1.00 56.66 286 ARG A C 1
ATOM 2197 O O . ARG A 1 286 ? 1.833 -10.001 -2.312 1.00 56.66 286 ARG A O 1
ATOM 2204 N N . PRO A 1 287 ? 4.086 -9.881 -2.331 1.00 51.47 287 PRO A N 1
ATOM 2205 C CA . PRO A 1 287 ? 4.133 -8.626 -3.078 1.00 51.47 287 PRO A CA 1
ATOM 2206 C C . PRO A 1 287 ? 3.271 -8.691 -4.350 1.00 51.47 287 PRO A C 1
ATOM 2208 O O . PRO A 1 287 ? 3.332 -9.672 -5.088 1.00 51.47 287 PRO A O 1
ATOM 2211 N N . GLY A 1 288 ? 2.428 -7.676 -4.562 1.00 50.41 288 GLY A N 1
ATOM 2212 C CA . GLY A 1 288 ? 1.480 -7.603 -5.684 1.00 50.41 288 GLY A CA 1
ATOM 2213 C C . GLY A 1 288 ? 0.124 -8.305 -5.491 1.00 50.41 288 GLY A C 1
ATOM 2214 O O . GLY A 1 288 ? -0.715 -8.198 -6.374 1.00 50.41 288 GLY A O 1
ATOM 2215 N N . SER A 1 289 ? -0.136 -8.995 -4.368 1.00 58.81 289 SER A N 1
ATOM 2216 C CA . SER A 1 289 ? -1.404 -9.743 -4.179 1.00 58.81 289 SER A CA 1
ATOM 2217 C C . SER A 1 289 ? -2.542 -8.998 -3.460 1.00 58.81 289 SER A C 1
ATOM 2219 O O . SER A 1 289 ? -3.679 -9.447 -3.530 1.00 58.81 289 SER A O 1
ATOM 2221 N N . MET A 1 290 ? -2.269 -7.865 -2.799 1.00 50.78 290 MET A N 1
ATOM 2222 C CA . MET A 1 290 ? -3.280 -7.052 -2.080 1.00 50.78 290 MET A CA 1
ATOM 2223 C C . MET A 1 290 ? -3.651 -5.741 -2.784 1.00 50.78 290 MET A C 1
ATOM 2225 O O . MET A 1 290 ? -4.610 -5.074 -2.406 1.00 50.78 290 MET A O 1
ATOM 2229 N N . PHE A 1 291 ? -2.825 -5.327 -3.740 1.00 51.00 291 PHE A N 1
ATOM 2230 C CA . PHE A 1 291 ? -2.813 -3.993 -4.321 1.00 51.00 291 PHE A CA 1
ATOM 2231 C C . PHE A 1 291 ? -2.534 -4.161 -5.816 1.00 51.00 291 PHE A C 1
ATOM 2233 O O . PHE A 1 291 ? -1.395 -4.424 -6.204 1.00 51.00 291 PHE A O 1
ATOM 2240 N N . SER A 1 292 ? -3.592 -4.104 -6.627 1.00 37.81 292 SER A N 1
ATOM 2241 C CA . SER A 1 292 ? -3.538 -4.328 -8.073 1.00 37.81 292 SER A CA 1
ATOM 2242 C C . SER A 1 292 ? -3.732 -3.005 -8.803 1.00 37.81 292 SER A C 1
ATOM 2244 O O . SER A 1 292 ? -4.702 -2.299 -8.562 1.00 37.81 292 SER A O 1
ATOM 2246 N N . ALA A 1 293 ? -2.856 -2.652 -9.741 1.00 35.56 293 ALA A N 1
ATOM 2247 C CA . ALA A 1 293 ? -3.029 -1.446 -10.560 1.00 35.56 293 ALA A CA 1
ATOM 2248 C C . ALA A 1 293 ? -4.127 -1.582 -11.647 1.00 35.56 293 ALA A C 1
ATOM 2250 O O . ALA A 1 293 ? -4.193 -0.758 -12.556 1.00 35.56 293 ALA A O 1
ATOM 2251 N N . VAL A 1 294 ? -4.965 -2.624 -11.574 1.00 31.83 294 VAL A N 1
ATOM 2252 C CA . VAL A 1 294 ? -6.053 -2.902 -12.520 1.00 31.83 294 VAL A CA 1
ATOM 2253 C C . VAL A 1 294 ? -7.389 -2.422 -11.955 1.00 31.83 294 VAL A C 1
ATOM 2255 O O . VAL A 1 294 ? -7.784 -2.828 -10.859 1.00 31.83 294 VAL A O 1
ATOM 2258 N N . ALA A 1 295 ? -8.076 -1.611 -12.757 1.00 31.61 295 ALA A N 1
ATOM 2259 C CA . ALA A 1 295 ? -9.503 -1.308 -12.708 1.00 31.61 295 ALA A CA 1
ATOM 2260 C C . ALA A 1 295 ? -10.078 -1.522 -14.120 1.00 31.61 295 ALA A C 1
ATOM 2262 O O . ALA A 1 295 ? -9.295 -1.333 -15.083 1.00 31.61 295 ALA A O 1
#

Secondary structure (DSSP, 8-state):
----HHHHTT--TT--HHHHHHHHHIIIIIS--SGGGT--HHHHHHHHHHHHHHHSHHHHHHHHHHHHHHHHHHHHHHHHHHHHHHHHHHHHHHTTPPP-----------------------------------------------PPPPPB-TTT--B----GGGGSS--S--B-TTT--B--BGGGG--S-HHHHHHH--EEEEEEEEEE-SSS-S--EEEEEEEEETTEEEEEESS---TT-EEEEE-SSEEEEEEEEEEEE-TTSSSEEEEEEEEEEEE-SPTTSS--S--

pLDDT: mean 72.12, std 21.14, range [30.53, 96.06]

Radius of gyration: 32.07 Å; chains: 1; bounding box: 74×78×89 Å